Protein AF-A0A2P7YE57-F1 (afdb_monomer_lite)

Radius of gyration: 25.8 Å; chains: 1; bounding box: 63×77×71 Å

Secondary structure (DSSP, 8-state):
-PPP-HHHHHHHHHHHHHHHHHTTSS-GGGEEPPPTT---TTTB-HHHHHHTT--HHHHHHHHH--EE---SS-----SBTTBEEP--BTTTTTHHHHTS-HHHHTT--TTTTTSSSSSS---TTEEEEEEPPTTSSPEEEEEETTTTEEEEEETTS-GGGS-S-GGGGSPPEEHHHHHHHHHHHHHTTSEEEE--TTSHHHHHHHHHHHHHH-TT----SEEEE-GGGTEEEE--HHHHHHHHH--GGGTTT-TT--EEEEETT-----------TTSPPPPPBTTB-GGG-SEEEE-GGGGSHHHHHHTSS-TTHHHHH---TTS---S--SS----STT---SHHHHHHHHHTT-----------

pLDDT: mean 70.51, std 20.48, range [26.8, 97.94]

Structure (mmCIF, N/CA/C/O backbone):
data_AF-A0A2P7YE57-F1
#
_entry.id   AF-A0A2P7YE57-F1
#
loop_
_atom_site.group_PDB
_atom_site.id
_atom_site.type_symbol
_atom_site.label_atom_id
_atom_site.label_alt_id
_atom_site.label_comp_id
_atom_site.label_asym_id
_atom_site.label_entity_id
_atom_site.label_seq_id
_atom_site.pdbx_PDB_ins_code
_atom_site.Cartn_x
_atom_site.Cartn_y
_atom_site.Cartn_z
_atom_site.occupancy
_atom_site.B_iso_or_equiv
_atom_site.auth_seq_id
_atom_site.auth_comp_id
_atom_site.auth_asym_id
_atom_site.auth_atom_id
_atom_site.pdbx_PDB_model_num
ATOM 1 N N . MET A 1 1 ? -17.724 18.888 0.710 1.00 45.56 1 MET A N 1
ATOM 2 C CA . MET A 1 1 ? -16.601 17.930 0.706 1.00 45.56 1 MET A CA 1
ATOM 3 C C . MET A 1 1 ? -17.158 16.560 0.364 1.00 45.56 1 MET A C 1
ATOM 5 O O . MET A 1 1 ? -18.304 16.318 0.740 1.00 45.56 1 MET A O 1
ATOM 9 N N . PRO A 1 2 ? -16.447 15.722 -0.406 1.00 51.53 2 PRO A N 1
ATOM 10 C CA . PRO A 1 2 ? -16.882 14.348 -0.633 1.00 51.53 2 PRO A CA 1
ATOM 11 C C . PRO A 1 2 ? -16.959 13.623 0.717 1.00 51.53 2 PRO A C 1
ATOM 13 O O . PRO A 1 2 ? -16.075 13.772 1.553 1.00 51.53 2 PRO A O 1
ATOM 16 N N . HIS A 1 3 ? -18.066 12.925 0.950 1.00 72.38 3 HIS A N 1
ATOM 17 C CA . HIS A 1 3 ? -18.276 12.121 2.150 1.00 72.38 3 HIS A CA 1
ATOM 18 C C . HIS A 1 3 ? -17.485 10.818 2.021 1.00 72.38 3 HIS A C 1
ATOM 20 O O . HIS A 1 3 ? -17.403 10.263 0.924 1.00 72.38 3 HIS A O 1
ATOM 26 N N . PHE A 1 4 ? -16.954 10.312 3.132 1.00 87.69 4 PHE A N 1
ATOM 27 C CA . PHE A 1 4 ? -16.316 9.003 3.172 1.00 87.69 4 PHE A CA 1
ATOM 28 C C . PHE A 1 4 ? -17.259 7.882 2.742 1.00 87.69 4 PHE A C 1
ATOM 30 O O . PHE A 1 4 ? -18.339 7.707 3.305 1.00 87.69 4 PHE A O 1
ATOM 37 N N . ASP A 1 5 ? -16.843 7.131 1.727 1.00 93.38 5 ASP A N 1
ATOM 38 C CA . ASP A 1 5 ? -17.553 5.964 1.215 1.00 93.38 5 ASP A CA 1
ATOM 39 C C . ASP A 1 5 ? -16.741 4.710 1.548 1.00 93.38 5 ASP A C 1
ATOM 41 O O . ASP A 1 5 ? -15.767 4.366 0.869 1.00 93.38 5 ASP A O 1
ATOM 45 N N . ARG A 1 6 ? -17.149 4.036 2.628 1.00 95.12 6 ARG A N 1
ATOM 46 C CA . ARG A 1 6 ? -16.523 2.799 3.098 1.00 95.12 6 ARG A CA 1
ATOM 47 C C . ARG A 1 6 ? -16.489 1.738 2.004 1.00 95.12 6 ARG A C 1
ATOM 49 O O . ARG A 1 6 ? -15.451 1.112 1.813 1.00 95.12 6 ARG A O 1
ATOM 56 N N . ASP A 1 7 ? -17.601 1.524 1.307 1.00 95.75 7 ASP A N 1
ATOM 57 C CA . ASP A 1 7 ? -17.731 0.424 0.350 1.00 95.75 7 ASP A CA 1
ATOM 58 C C . ASP A 1 7 ? -16.838 0.665 -0.867 1.00 95.75 7 ASP A C 1
ATOM 60 O O . ASP A 1 7 ? -16.200 -0.264 -1.369 1.00 95.75 7 ASP A O 1
ATOM 64 N N . LYS A 1 8 ? -16.695 1.930 -1.280 1.00 95.75 8 LYS A N 1
ATOM 65 C CA . LYS A 1 8 ? -15.716 2.324 -2.297 1.00 95.75 8 LYS A CA 1
ATOM 66 C C . LYS A 1 8 ? -14.281 2.025 -1.858 1.00 95.75 8 LYS A C 1
ATOM 68 O O . LYS A 1 8 ? -13.531 1.424 -2.625 1.00 95.75 8 LYS A O 1
ATOM 73 N N . VAL A 1 9 ? -13.893 2.407 -0.640 1.00 96.06 9 VAL A N 1
ATOM 74 C CA . VAL A 1 9 ? -12.541 2.147 -0.106 1.00 96.06 9 VAL A CA 1
ATOM 75 C C . VAL A 1 9 ? -12.262 0.648 0.014 1.00 96.06 9 VAL A C 1
ATOM 77 O O . VAL A 1 9 ? -11.218 0.176 -0.437 1.00 96.06 9 VAL A O 1
ATOM 80 N N . VAL A 1 10 ? -13.213 -0.116 0.555 1.00 97.25 10 VAL A N 1
ATOM 81 C CA . VAL A 1 10 ? -13.144 -1.582 0.635 1.00 97.25 10 VAL A CA 1
ATOM 82 C C . VAL A 1 10 ? -12.979 -2.188 -0.758 1.00 97.25 10 VAL A C 1
ATOM 84 O O . VAL A 1 10 ? -12.122 -3.051 -0.952 1.00 97.25 10 VAL A O 1
ATOM 87 N N . GLY A 1 11 ? -13.747 -1.714 -1.742 1.00 97.62 11 GLY A N 1
ATOM 88 C CA . GLY A 1 11 ? -13.656 -2.161 -3.130 1.00 97.62 11 GLY A CA 1
ATOM 89 C C . GLY A 1 11 ? -12.287 -1.896 -3.759 1.00 97.62 11 GLY A C 1
ATOM 90 O O . GLY A 1 11 ? -11.740 -2.782 -4.412 1.00 97.62 11 GLY A O 1
ATOM 91 N N . LEU A 1 12 ? -11.698 -0.719 -3.520 1.00 97.69 12 LEU A N 1
ATOM 92 C CA . LEU A 1 12 ? -10.365 -0.357 -4.021 1.00 97.69 12 LEU A CA 1
ATOM 93 C C . LEU A 1 12 ? -9.268 -1.264 -3.447 1.00 97.69 12 LEU A C 1
ATOM 95 O O . LEU A 1 12 ? -8.466 -1.809 -4.206 1.00 97.69 12 LEU A O 1
ATOM 99 N N . ILE A 1 13 ? -9.270 -1.478 -2.128 1.00 97.00 13 ILE A N 1
ATOM 100 C CA . ILE A 1 13 ? -8.291 -2.344 -1.454 1.00 97.00 13 ILE A CA 1
ATOM 101 C C . ILE A 1 13 ? -8.469 -3.802 -1.897 1.00 97.00 13 ILE A C 1
ATOM 103 O O . ILE A 1 13 ? -7.491 -4.482 -2.205 1.00 97.00 13 ILE A O 1
ATOM 107 N N . THR A 1 14 ? -9.717 -4.270 -2.005 1.00 97.38 14 THR A N 1
ATOM 108 C CA . THR A 1 14 ? -10.027 -5.620 -2.501 1.00 97.38 14 THR A CA 1
ATOM 109 C C . THR A 1 14 ? -9.499 -5.817 -3.918 1.00 97.38 14 THR A C 1
ATOM 111 O O . THR A 1 14 ? -8.777 -6.778 -4.172 1.00 97.38 14 THR A O 1
ATOM 114 N N . ALA A 1 15 ? -9.785 -4.883 -4.829 1.00 97.69 15 ALA A N 1
ATOM 115 C CA . ALA A 1 15 ? -9.323 -4.951 -6.212 1.00 97.69 15 ALA A CA 1
ATOM 116 C C . ALA A 1 15 ? -7.790 -4.935 -6.323 1.00 97.69 15 ALA A C 1
ATOM 118 O O . ALA A 1 15 ? -7.228 -5.571 -7.216 1.00 97.69 15 ALA A O 1
ATOM 119 N N . HIS A 1 16 ? -7.106 -4.223 -5.424 1.00 96.50 16 HIS A N 1
ATOM 120 C CA . HIS A 1 16 ? -5.645 -4.218 -5.352 1.00 96.50 16 HIS A CA 1
ATOM 121 C C . HIS A 1 16 ? -5.084 -5.582 -4.934 1.00 96.50 16 HIS A C 1
ATOM 123 O O . HIS A 1 16 ? -4.210 -6.126 -5.608 1.00 96.50 16 HIS A O 1
ATOM 129 N N . TYR A 1 17 ? -5.628 -6.192 -3.876 1.00 95.25 17 TYR A N 1
ATOM 130 C CA . TYR A 1 17 ? -5.208 -7.529 -3.435 1.00 95.25 17 TYR A CA 1
ATOM 131 C C . TYR A 1 17 ? -5.538 -8.613 -4.467 1.00 95.25 17 TYR A C 1
ATOM 133 O O . TYR A 1 17 ? -4.735 -9.515 -4.702 1.00 95.25 17 TYR A O 1
ATOM 141 N N . GLU A 1 18 ? -6.683 -8.511 -5.138 1.00 94.81 18 GLU A N 1
ATOM 142 C CA . GLU A 1 18 ? -7.056 -9.425 -6.218 1.00 94.81 18 GLU A CA 1
ATOM 143 C C . GLU A 1 18 ? -6.157 -9.280 -7.447 1.00 94.81 18 GLU A C 1
ATOM 145 O O . GLU A 1 18 ? -5.831 -10.288 -8.076 1.00 94.81 18 GLU A O 1
ATOM 150 N N . LEU A 1 19 ? -5.690 -8.066 -7.760 1.00 94.50 19 LEU A N 1
ATOM 151 C CA . LEU A 1 19 ? -4.688 -7.859 -8.804 1.00 94.50 19 LEU A CA 1
ATOM 152 C C . LEU A 1 19 ? -3.381 -8.576 -8.443 1.00 94.50 19 LEU A C 1
ATOM 154 O O . LEU A 1 19 ? -2.892 -9.367 -9.248 1.00 94.50 19 LEU A O 1
ATOM 158 N N . LEU A 1 20 ? -2.872 -8.398 -7.219 1.00 90.56 20 LEU A N 1
ATOM 159 C CA . LEU A 1 20 ? -1.696 -9.129 -6.727 1.00 90.56 20 LEU A CA 1
ATOM 160 C C . LEU A 1 20 ? -1.898 -10.654 -6.775 1.00 90.56 20 LEU A C 1
ATOM 162 O O . LEU A 1 20 ? -0.973 -11.397 -7.108 1.00 90.56 20 LEU A O 1
ATOM 166 N N . CYS A 1 21 ? -3.112 -11.135 -6.503 1.00 88.56 21 CYS A N 1
ATOM 167 C CA . CYS A 1 21 ? -3.451 -12.547 -6.659 1.00 88.56 21 CYS A CA 1
ATOM 168 C C . CYS A 1 21 ? -3.435 -13.003 -8.125 1.00 88.56 21 CYS A C 1
ATOM 170 O O . CYS A 1 21 ? -2.885 -14.059 -8.434 1.00 88.56 21 CYS A O 1
ATOM 172 N N . SER A 1 22 ? -3.976 -12.201 -9.044 1.00 86.81 22 SER A N 1
ATOM 173 C CA . SER A 1 22 ? -3.974 -12.505 -10.481 1.00 86.81 22 SER A CA 1
ATOM 174 C C . SER A 1 22 ? -2.566 -12.524 -11.087 1.00 86.81 22 SER A C 1
ATOM 176 O O . SER A 1 22 ? -2.311 -13.271 -12.028 1.00 86.81 22 SER A O 1
ATOM 178 N N . MET A 1 23 ? -1.637 -11.767 -10.495 1.00 84.50 23 MET A N 1
ATOM 179 C CA . MET A 1 23 ? -0.208 -11.769 -10.825 1.00 84.50 23 MET A CA 1
ATOM 180 C C . MET A 1 23 ? 0.552 -12.944 -10.184 1.00 84.50 23 MET A C 1
ATOM 182 O O . MET A 1 23 ? 1.779 -12.978 -10.235 1.00 84.50 23 MET A O 1
ATOM 186 N N . ALA A 1 24 ? -0.160 -13.898 -9.571 1.00 80.25 24 ALA A N 1
ATOM 187 C CA . ALA A 1 24 ? 0.389 -15.057 -8.868 1.00 80.25 24 ALA A CA 1
ATOM 188 C C . ALA A 1 24 ? 1.370 -14.701 -7.731 1.00 80.25 24 ALA A C 1
ATOM 190 O O . ALA A 1 24 ? 2.240 -15.500 -7.383 1.00 80.25 24 ALA A O 1
ATOM 191 N N . TYR A 1 25 ? 1.229 -13.508 -7.143 1.00 81.31 25 TYR A N 1
ATOM 192 C CA . TYR A 1 25 ? 2.061 -13.061 -6.029 1.00 81.31 25 TYR A CA 1
ATOM 193 C C . TYR A 1 25 ? 1.471 -13.452 -4.671 1.00 81.31 25 TYR A C 1
ATOM 195 O O . TYR A 1 25 ? 2.161 -14.044 -3.842 1.00 81.31 25 TYR A O 1
ATOM 203 N N . VAL A 1 26 ? 0.185 -13.153 -4.462 1.00 84.06 26 VAL A N 1
ATOM 204 C CA . VAL A 1 26 ? -0.570 -13.541 -3.261 1.00 84.06 26 VAL A CA 1
ATOM 205 C C . VAL A 1 26 ? -1.466 -14.728 -3.603 1.00 84.06 26 VAL A C 1
ATOM 207 O O . VAL A 1 26 ? -2.241 -14.682 -4.557 1.00 84.06 26 VAL A O 1
ATOM 210 N N . GLY A 1 27 ? -1.392 -15.808 -2.826 1.00 82.00 27 GLY A N 1
ATOM 211 C CA . GLY A 1 27 ? -2.317 -16.928 -2.986 1.00 82.00 27 GLY A CA 1
ATOM 212 C C . GLY A 1 27 ? -3.749 -16.514 -2.638 1.00 82.00 27 GLY A C 1
ATOM 213 O O . GLY A 1 27 ? -3.973 -15.775 -1.683 1.00 82.00 27 GLY A O 1
ATOM 214 N N . ARG A 1 28 ? -4.757 -17.025 -3.355 1.00 86.12 28 ARG A N 1
ATOM 215 C CA . ARG A 1 28 ? -6.164 -16.701 -3.045 1.00 86.12 28 ARG A CA 1
ATOM 216 C C . ARG A 1 28 ? -6.573 -17.116 -1.624 1.00 86.12 28 ARG A C 1
ATOM 218 O O . ARG A 1 28 ? -7.425 -16.470 -1.029 1.00 86.12 28 ARG A O 1
ATOM 225 N N . SER A 1 29 ? -5.960 -18.173 -1.083 1.00 87.56 29 SER A N 1
ATOM 226 C CA . SER A 1 29 ? -6.132 -18.631 0.307 1.00 87.56 29 SER A CA 1
ATOM 227 C C . SER A 1 29 ? -5.569 -17.670 1.357 1.00 87.56 29 SER A C 1
ATOM 229 O O . SER A 1 29 ? -5.942 -17.759 2.531 1.00 87.56 29 SER A O 1
ATOM 231 N N . GLU A 1 30 ? -4.675 -16.773 0.939 1.00 88.50 30 GLU A N 1
ATOM 232 C CA . GLU A 1 30 ? -4.029 -15.790 1.807 1.00 88.50 30 GLU A CA 1
ATOM 233 C C . GLU A 1 30 ? -4.878 -14.535 1.975 1.00 88.50 30 GLU A C 1
ATOM 235 O O . GLU A 1 30 ? -4.713 -13.820 2.959 1.00 88.50 30 GLU A O 1
ATOM 240 N N . ILE A 1 31 ? -5.823 -14.281 1.066 1.00 92.50 31 ILE A N 1
ATOM 241 C CA . ILE A 1 31 ? -6.761 -13.166 1.187 1.00 92.50 31 ILE A CA 1
ATOM 242 C C . ILE A 1 31 ? -7.961 -13.615 2.025 1.00 92.50 31 ILE A C 1
ATOM 244 O O . ILE A 1 31 ? -8.739 -14.493 1.648 1.00 92.50 31 ILE A O 1
ATOM 248 N N . LEU A 1 32 ? -8.114 -12.985 3.182 1.00 94.31 32 LEU A N 1
ATOM 249 C CA . LEU A 1 32 ? -9.227 -13.145 4.103 1.00 94.31 32 LEU A CA 1
ATOM 250 C C . LEU A 1 32 ? -10.295 -12.111 3.753 1.00 94.31 32 LEU A C 1
ATOM 252 O O . LEU A 1 32 ? -10.127 -10.917 4.004 1.00 94.31 32 LEU A O 1
ATOM 256 N N . TYR A 1 33 ? -11.394 -12.575 3.171 1.00 96.38 33 TYR A N 1
ATOM 257 C CA . TYR A 1 33 ? -12.527 -11.726 2.818 1.00 96.38 33 TYR A CA 1
ATOM 258 C C . TYR A 1 33 ? -13.501 -11.593 3.997 1.00 96.38 33 TYR A C 1
ATOM 260 O O . TYR A 1 33 ? -13.789 -12.603 4.650 1.00 96.38 33 TYR A O 1
ATOM 268 N N . PRO A 1 34 ? -14.039 -10.388 4.257 1.00 96.19 34 PRO A N 1
ATOM 269 C CA . PRO A 1 34 ? -15.026 -10.188 5.309 1.00 96.19 34 PRO A CA 1
ATOM 270 C C . PRO A 1 34 ? -16.331 -10.943 4.991 1.00 96.19 34 PRO A C 1
ATOM 272 O O . PRO A 1 34 ? -16.747 -11.012 3.829 1.00 96.19 34 PRO A O 1
ATOM 275 N N . PRO A 1 35 ? -17.031 -11.478 6.006 1.00 95.56 35 PRO A N 1
ATOM 276 C CA . PRO A 1 35 ? -18.413 -11.933 5.860 1.00 95.56 35 PRO A CA 1
ATOM 277 C C . PRO A 1 35 ? -19.356 -10.795 5.424 1.00 95.56 35 PRO A C 1
ATOM 279 O O . PRO A 1 35 ? -19.035 -9.621 5.577 1.00 95.56 35 PRO A O 1
ATOM 282 N N . LEU A 1 36 ? -20.573 -11.125 4.964 1.00 90.06 36 LEU A N 1
ATOM 283 C CA . LEU A 1 36 ? -21.561 -10.134 4.490 1.00 90.06 36 LEU A CA 1
ATOM 284 C C . LEU A 1 36 ? -21.907 -9.045 5.531 1.00 90.06 36 LEU A C 1
ATOM 286 O O . LEU A 1 36 ? -22.252 -7.932 5.154 1.00 90.06 36 LEU A O 1
ATOM 290 N N . GLY A 1 37 ? -21.827 -9.366 6.827 1.00 91.00 37 GLY A N 1
ATOM 291 C CA . GLY A 1 37 ? -22.040 -8.420 7.932 1.00 91.00 37 GLY A CA 1
ATOM 292 C C . GLY A 1 37 ? -20.755 -7.824 8.518 1.00 91.00 37 GLY A C 1
ATOM 293 O O . GLY A 1 37 ? -20.804 -7.242 9.599 1.00 91.00 37 GLY A O 1
ATOM 294 N N . GLY A 1 38 ? -19.619 -8.026 7.850 1.00 96.38 38 GLY A N 1
ATOM 295 C CA . GLY A 1 38 ? -18.294 -7.693 8.353 1.00 96.38 38 GLY A CA 1
ATOM 296 C C . GLY A 1 38 ? -17.747 -8.696 9.372 1.00 96.38 38 GLY A C 1
ATOM 297 O O . GLY A 1 38 ? -18.403 -9.660 9.779 1.00 96.38 38 GLY A O 1
ATOM 298 N N . TRP A 1 39 ? -16.503 -8.463 9.770 1.00 96.62 39 TRP A N 1
ATOM 299 C CA . TRP A 1 39 ? -15.810 -9.176 10.835 1.00 96.62 39 TRP A CA 1
ATOM 300 C C . TRP A 1 39 ? -16.483 -8.934 12.189 1.00 96.62 39 TRP A C 1
ATOM 302 O O . TRP A 1 39 ? -16.861 -7.811 12.534 1.00 96.62 39 TRP A O 1
ATOM 312 N N . THR A 1 40 ? -16.620 -9.996 12.978 1.00 94.50 40 THR A N 1
ATOM 313 C CA . THR A 1 40 ? -17.291 -9.937 14.281 1.00 94.50 40 THR A CA 1
ATOM 314 C C . THR A 1 40 ? -16.335 -9.472 15.385 1.00 94.50 40 THR A C 1
ATOM 316 O O . THR A 1 40 ? -15.126 -9.378 15.184 1.00 94.50 40 THR A O 1
ATOM 319 N N . GLU A 1 41 ? -16.839 -9.230 16.599 1.00 91.00 41 GLU A N 1
ATOM 320 C CA . GLU A 1 41 ? -15.986 -8.937 17.772 1.00 91.00 41 GLU A CA 1
ATOM 321 C C . GLU A 1 41 ? -15.115 -10.129 18.213 1.00 91.00 41 GLU A C 1
ATOM 323 O O . GLU A 1 41 ? -14.141 -9.978 18.963 1.00 91.00 41 GLU A O 1
ATOM 328 N N . HIS A 1 42 ? -15.462 -11.330 17.742 1.00 89.81 42 HIS A N 1
ATOM 329 C CA . HIS A 1 42 ? -14.610 -12.503 17.879 1.00 89.81 42 HIS A CA 1
ATOM 330 C C . HIS A 1 42 ? -13.399 -12.424 16.939 1.00 89.81 42 HIS A C 1
ATOM 332 O O . HIS A 1 42 ? -12.335 -12.927 17.282 1.00 89.81 42 HIS A O 1
ATOM 338 N N . ASP A 1 43 ? -13.527 -11.756 15.793 1.00 91.81 43 ASP A N 1
ATOM 339 C CA . ASP A 1 43 ? -12.467 -11.651 14.788 1.00 91.81 43 ASP A CA 1
ATOM 340 C C . ASP A 1 43 ? -11.621 -10.381 14.975 1.00 91.81 43 ASP A C 1
ATOM 342 O O . ASP A 1 43 ? -10.405 -10.428 14.805 1.00 91.81 43 ASP A O 1
ATOM 346 N N . LEU A 1 44 ? -12.242 -9.267 15.382 1.00 91.81 44 LEU A N 1
ATOM 347 C CA . LEU A 1 44 ? -11.623 -7.961 15.643 1.00 91.81 44 LEU A CA 1
ATOM 348 C C . LEU A 1 44 ? -11.750 -7.563 17.119 1.00 91.81 44 LEU A C 1
ATOM 350 O O . LEU A 1 44 ? -12.827 -7.655 17.707 1.00 91.81 44 LEU A O 1
ATOM 354 N N . ASP A 1 45 ? -10.689 -7.014 17.717 1.00 90.44 45 ASP A N 1
ATOM 355 C CA . ASP A 1 45 ? -10.780 -6.438 19.066 1.00 90.44 45 ASP A CA 1
ATOM 356 C C . ASP A 1 45 ? -11.293 -4.992 19.037 1.00 90.44 45 ASP A C 1
ATOM 358 O O . ASP A 1 45 ? -10.540 -4.023 19.136 1.00 90.44 45 ASP A O 1
ATOM 362 N N . VAL A 1 46 ? -12.613 -4.847 18.918 1.00 91.62 46 VAL A N 1
ATOM 363 C CA . VAL A 1 46 ? -13.293 -3.540 18.950 1.00 91.62 46 VAL A CA 1
ATOM 364 C C . VAL A 1 46 ? -13.009 -2.795 20.257 1.00 91.62 46 VAL A C 1
ATOM 366 O O . VAL A 1 46 ? -12.830 -1.581 20.257 1.00 91.62 46 VAL A O 1
ATOM 369 N N . GLY A 1 47 ? -12.889 -3.516 21.375 1.00 89.44 47 GLY A N 1
ATOM 370 C CA . GLY A 1 47 ? -12.556 -2.918 22.662 1.00 89.44 47 GLY A CA 1
ATOM 371 C C . GLY A 1 47 ? -11.175 -2.260 22.665 1.00 89.44 47 GLY A C 1
ATOM 372 O O . GLY A 1 47 ? -11.023 -1.184 23.240 1.00 89.44 47 GLY A O 1
ATOM 373 N N . LEU A 1 48 ? -10.172 -2.887 22.042 1.00 88.69 48 LEU A N 1
ATOM 374 C CA . LEU A 1 48 ? -8.841 -2.313 21.847 1.00 88.69 48 LEU A CA 1
ATOM 375 C C . LEU A 1 48 ? -8.924 -1.041 21.003 1.00 88.69 48 LEU A C 1
ATOM 377 O O . LEU A 1 48 ? -8.391 -0.023 21.428 1.00 88.69 48 LEU A O 1
ATOM 381 N N . LEU A 1 49 ? -9.631 -1.083 19.870 1.00 91.31 49 LEU A N 1
ATOM 382 C CA . LEU A 1 49 ? -9.799 0.071 18.980 1.00 91.31 49 LEU A CA 1
ATOM 383 C C . LEU A 1 49 ? -10.473 1.257 19.688 1.00 91.31 49 LEU A C 1
ATOM 385 O O . LEU A 1 49 ? -10.016 2.392 19.568 1.00 91.31 49 LEU A O 1
ATOM 389 N N . CYS A 1 50 ? -11.511 1.004 20.491 1.00 91.50 50 CYS A N 1
ATOM 390 C CA . CYS A 1 50 ? -12.145 2.047 21.296 1.00 91.50 50 CYS A CA 1
ATOM 391 C C . CYS A 1 50 ? -11.193 2.605 22.367 1.00 91.50 50 CYS A C 1
ATOM 393 O O . CYS A 1 50 ? -11.150 3.815 22.580 1.00 91.50 50 CYS A O 1
ATOM 395 N N . ARG A 1 51 ? -10.403 1.750 23.038 1.00 88.50 51 ARG A N 1
ATOM 396 C CA . ARG A 1 51 ? -9.421 2.188 24.052 1.00 88.50 51 ARG A CA 1
ATOM 397 C C . ARG A 1 51 ? -8.286 3.016 23.454 1.00 88.50 51 ARG A C 1
ATOM 399 O O . ARG A 1 51 ? -7.805 3.926 24.115 1.00 88.50 51 ARG A O 1
ATOM 406 N N . THR A 1 52 ? -7.897 2.737 22.212 1.00 88.62 52 THR A N 1
ATOM 407 C CA . THR A 1 52 ? -6.921 3.530 21.447 1.00 88.62 52 THR A CA 1
ATOM 408 C C . THR A 1 52 ? -7.559 4.746 20.758 1.00 88.62 52 THR A C 1
ATOM 410 O O . THR A 1 52 ? -6.943 5.409 19.917 1.00 88.62 52 THR A O 1
ATOM 413 N N . GLY A 1 53 ? -8.810 5.062 21.113 1.00 90.75 53 GLY A N 1
ATOM 414 C CA . GLY A 1 53 ? -9.516 6.265 20.691 1.00 90.75 53 GLY A CA 1
ATOM 415 C C . GLY A 1 53 ? -9.897 6.276 19.215 1.00 90.75 53 GLY A C 1
ATOM 416 O O . GLY A 1 53 ? -10.001 7.356 18.647 1.00 90.75 53 GLY A O 1
ATOM 417 N N . ARG A 1 54 ? -10.047 5.118 18.557 1.00 94.56 54 ARG A N 1
ATOM 418 C CA . ARG A 1 54 ? -10.542 5.059 17.171 1.00 94.56 54 ARG A CA 1
ATOM 419 C C . ARG A 1 54 ? -12.042 5.351 17.118 1.00 94.56 54 ARG A C 1
ATOM 421 O O . ARG A 1 54 ? -12.803 4.934 17.987 1.00 94.56 54 ARG A O 1
ATOM 428 N N . SER A 1 55 ? -12.444 6.075 16.081 1.00 96.25 55 SER A N 1
ATOM 429 C CA . SER A 1 55 ? -13.834 6.447 15.799 1.00 96.25 55 SER A CA 1
ATOM 430 C C . SER A 1 55 ? -14.676 5.264 15.304 1.00 96.25 55 SER A C 1
ATOM 432 O O . SER A 1 55 ? -14.147 4.252 14.838 1.00 96.25 55 SER A O 1
ATOM 434 N N . GLU A 1 56 ? -16.004 5.408 15.354 1.00 95.62 56 GLU A N 1
ATOM 435 C CA . GLU A 1 56 ? -16.934 4.408 14.813 1.00 95.62 56 GLU A CA 1
ATOM 436 C C . GLU A 1 56 ? -16.748 4.190 13.305 1.00 95.62 56 GLU A C 1
ATOM 438 O O . GLU A 1 56 ? -16.838 3.051 12.859 1.00 95.62 56 GLU A O 1
ATOM 443 N N . SER A 1 57 ? -16.418 5.233 12.531 1.00 95.50 57 SER A N 1
ATOM 444 C CA . SER A 1 57 ? -16.140 5.118 11.090 1.00 95.50 57 SER A CA 1
ATOM 445 C C . SER A 1 57 ? -14.899 4.271 10.805 1.00 95.50 57 SER A C 1
ATOM 447 O O . SER A 1 57 ? -14.920 3.435 9.903 1.00 95.50 57 SER A O 1
ATOM 449 N N . VAL A 1 58 ? -13.834 4.425 11.601 1.00 96.88 58 VAL A N 1
ATOM 450 C CA . VAL A 1 58 ? -12.641 3.567 11.519 1.00 96.88 58 VAL A CA 1
ATOM 451 C C . VAL A 1 58 ? -12.990 2.122 11.858 1.00 96.88 58 VAL A C 1
ATOM 453 O O . VAL A 1 58 ? -12.602 1.212 11.130 1.00 96.88 58 VAL A O 1
ATOM 456 N N . ILE A 1 59 ? -13.726 1.893 12.946 1.00 96.62 59 ILE A N 1
ATOM 457 C CA . ILE A 1 59 ? -14.119 0.540 13.360 1.00 96.62 59 ILE A CA 1
ATOM 458 C C . ILE A 1 59 ? -15.005 -0.113 12.291 1.00 96.62 59 ILE A C 1
ATOM 460 O O . ILE A 1 59 ? -14.808 -1.284 11.964 1.00 96.62 59 ILE A O 1
ATOM 464 N N . ASP A 1 60 ? -15.948 0.635 11.721 1.00 96.50 60 ASP A N 1
ATOM 465 C CA . ASP A 1 60 ? -16.820 0.165 10.648 1.00 96.50 60 ASP A CA 1
ATOM 466 C C . ASP A 1 60 ? -16.036 -0.151 9.367 1.00 96.50 60 ASP A C 1
ATOM 468 O O . ASP A 1 60 ? -16.255 -1.201 8.767 1.00 96.50 60 ASP A O 1
ATOM 472 N N . LEU A 1 61 ? -15.052 0.671 8.988 1.00 97.50 61 LEU A N 1
ATOM 473 C CA . LEU A 1 61 ? -14.140 0.351 7.887 1.00 97.50 61 LEU A CA 1
ATOM 474 C C . LEU A 1 61 ? -13.378 -0.953 8.150 1.00 97.50 61 LEU A C 1
ATOM 476 O O . LEU A 1 61 ? -13.409 -1.854 7.315 1.00 97.50 61 LEU A O 1
ATOM 480 N N . LEU A 1 62 ? -12.728 -1.082 9.310 1.00 96.75 62 LEU A N 1
ATOM 481 C CA . LEU A 1 62 ? -11.935 -2.266 9.660 1.00 96.75 62 LEU A CA 1
ATOM 482 C C . LEU A 1 62 ? -12.779 -3.551 9.662 1.00 96.75 62 LEU A C 1
ATOM 484 O O . LEU A 1 62 ? -12.308 -4.602 9.236 1.00 96.75 62 LEU A O 1
ATOM 488 N N . ARG A 1 63 ? -14.059 -3.479 10.050 1.00 97.25 63 ARG A N 1
ATOM 489 C CA . ARG A 1 63 ? -14.989 -4.618 9.946 1.00 97.25 63 ARG A CA 1
ATOM 490 C C . ARG A 1 63 ? -15.206 -5.106 8.517 1.00 97.25 63 ARG A C 1
ATOM 492 O O . ARG A 1 63 ? -15.545 -6.270 8.341 1.00 97.25 63 ARG A O 1
ATOM 499 N N . HIS A 1 64 ? -15.010 -4.262 7.514 1.00 97.94 64 HIS A N 1
ATOM 500 C CA . HIS A 1 64 ? -15.324 -4.583 6.124 1.00 97.94 64 HIS A CA 1
ATOM 501 C C . HIS A 1 64 ? -14.090 -4.668 5.224 1.00 97.94 64 HIS A C 1
ATOM 503 O O . HIS A 1 64 ? -14.235 -4.934 4.035 1.00 97.94 64 HIS A O 1
ATOM 509 N N . LEU A 1 65 ? -12.876 -4.470 5.742 1.00 97.25 65 LEU A N 1
ATOM 510 C CA . LEU A 1 65 ? -11.673 -4.629 4.929 1.00 97.25 65 LEU A CA 1
ATOM 511 C C . LEU A 1 65 ? -11.356 -6.108 4.665 1.00 97.25 65 LEU A C 1
ATOM 513 O O . LEU A 1 65 ? -11.501 -6.947 5.566 1.00 97.25 65 LEU A O 1
ATOM 517 N N . PRO A 1 66 ? -10.864 -6.445 3.458 1.00 96.56 66 PRO A N 1
ATOM 518 C CA . PRO A 1 66 ? -10.121 -7.677 3.274 1.00 96.56 66 PRO A CA 1
ATOM 519 C C . PRO A 1 66 ? -8.764 -7.563 3.977 1.00 96.56 66 PRO A C 1
ATOM 521 O O . PRO A 1 66 ? -8.148 -6.495 4.020 1.00 96.56 66 PRO A O 1
ATOM 524 N N . TYR A 1 67 ? -8.261 -8.684 4.477 1.00 94.00 67 TYR A N 1
ATOM 525 C CA . TYR A 1 67 ? -6.935 -8.761 5.086 1.00 94.00 67 TYR A CA 1
ATOM 526 C C . TYR A 1 67 ? -6.090 -9.811 4.387 1.00 94.00 67 TYR A C 1
ATOM 528 O O . TYR A 1 67 ? -6.605 -10.830 3.943 1.00 94.00 67 TYR A O 1
ATOM 536 N N . ILE A 1 68 ? -4.781 -9.593 4.324 1.00 89.69 68 ILE A N 1
ATOM 537 C CA . ILE A 1 68 ? -3.844 -10.649 3.947 1.00 89.69 68 ILE A CA 1
ATOM 538 C C . ILE A 1 68 ? -3.428 -11.377 5.229 1.00 89.69 68 ILE A C 1
ATOM 540 O O . ILE A 1 68 ? -3.138 -10.752 6.258 1.00 89.69 68 ILE A O 1
ATOM 544 N N . ARG A 1 69 ? -3.458 -12.710 5.197 1.00 85.25 69 ARG A N 1
ATOM 545 C CA . ARG A 1 69 ? -2.975 -13.557 6.287 1.00 85.25 69 ARG A CA 1
ATOM 546 C C . ARG A 1 69 ? -1.503 -13.230 6.540 1.00 85.25 69 ARG A C 1
ATOM 548 O O . ARG A 1 69 ? -0.692 -13.233 5.623 1.00 85.25 69 ARG A O 1
ATOM 555 N N . SER A 1 70 ? -1.178 -12.933 7.791 1.00 72.12 70 SER A N 1
ATOM 556 C CA . SER A 1 70 ? 0.186 -12.670 8.241 1.00 72.12 70 SER A CA 1
ATOM 557 C C . SER A 1 70 ? 0.373 -13.410 9.555 1.00 72.12 70 SER A C 1
ATOM 559 O O . SER A 1 70 ? -0.407 -13.216 10.492 1.00 72.12 70 SER A O 1
ATOM 561 N N . GLU A 1 71 ? 1.362 -14.299 9.610 1.00 61.31 71 GLU A N 1
ATOM 562 C CA . GLU A 1 71 ? 1.691 -15.047 10.822 1.00 61.31 71 GLU A CA 1
ATOM 563 C C . GLU A 1 71 ? 2.793 -14.301 11.591 1.00 61.31 71 GLU A C 1
ATOM 565 O O . GLU A 1 71 ? 3.962 -14.675 11.588 1.00 61.31 71 GLU A O 1
ATOM 570 N N . GLY A 1 72 ? 2.423 -13.207 12.267 1.00 54.19 72 GLY A N 1
ATOM 571 C CA . GLY A 1 72 ? 3.311 -12.470 13.177 1.00 54.19 72 GLY A CA 1
ATOM 572 C C . GLY A 1 72 ? 3.734 -11.087 12.673 1.00 54.19 72 GLY A C 1
ATOM 573 O O . GLY A 1 72 ? 2.919 -10.329 12.159 1.00 54.19 72 GLY A O 1
ATOM 574 N N . TYR A 1 73 ? 5.003 -10.724 12.887 1.00 49.78 73 TYR A N 1
ATOM 575 C CA . TYR A 1 73 ? 5.601 -9.469 12.392 1.00 49.78 73 TYR A CA 1
ATOM 576 C C . TYR A 1 73 ? 6.109 -9.588 10.944 1.00 49.78 73 TYR A C 1
ATOM 578 O O . TYR A 1 73 ? 6.843 -8.718 10.483 1.00 49.78 73 TYR A O 1
ATOM 586 N N . GLY A 1 74 ? 5.773 -10.689 10.267 1.00 51.28 74 GLY A N 1
ATOM 587 C CA . GLY A 1 74 ? 6.353 -11.083 8.994 1.00 51.28 74 GLY A CA 1
ATOM 588 C C . GLY A 1 74 ? 6.002 -10.125 7.865 1.00 51.28 74 GLY A C 1
ATOM 589 O O . GLY A 1 74 ? 4.831 -9.854 7.597 1.00 51.28 74 GLY A O 1
ATOM 590 N N . GLU A 1 75 ? 7.047 -9.687 7.168 1.00 59.84 75 GLU A N 1
ATOM 591 C CA . GLU A 1 75 ? 7.074 -9.016 5.862 1.00 59.84 75 GLU A CA 1
ATOM 592 C C . GLU A 1 75 ? 6.617 -9.973 4.746 1.00 59.84 75 GLU A C 1
ATOM 594 O O . GLU A 1 75 ? 7.232 -10.097 3.687 1.00 59.84 75 GLU A O 1
ATOM 599 N N . ASP A 1 76 ? 5.568 -10.744 5.033 1.00 66.69 76 ASP A N 1
ATOM 600 C CA . ASP A 1 76 ? 5.245 -11.950 4.290 1.00 66.69 76 ASP A CA 1
ATOM 601 C C . ASP A 1 76 ? 4.792 -11.626 2.873 1.00 66.69 76 ASP A C 1
ATOM 603 O O . ASP A 1 76 ? 5.101 -12.360 1.932 1.00 66.69 76 ASP A O 1
ATOM 607 N N . PHE A 1 77 ? 4.093 -10.502 2.747 1.00 79.00 77 PHE A N 1
ATOM 608 C CA . PHE A 1 77 ? 3.640 -9.932 1.500 1.00 79.00 77 PHE A CA 1
ATOM 609 C C . PHE A 1 77 ? 3.871 -8.432 1.520 1.00 79.00 77 PHE A C 1
ATOM 611 O O . PHE A 1 77 ? 3.687 -7.767 2.539 1.00 79.00 77 PHE A O 1
ATOM 618 N N . PHE A 1 78 ? 4.213 -7.910 0.355 1.00 85.00 78 PHE A N 1
ATOM 619 C CA . PHE A 1 78 ? 4.300 -6.492 0.100 1.00 85.00 78 PHE A CA 1
ATOM 620 C C . PHE A 1 78 ? 3.157 -6.091 -0.829 1.00 85.00 78 PHE A C 1
ATOM 622 O O . PHE A 1 78 ? 2.911 -6.740 -1.840 1.00 85.00 78 PHE A O 1
ATOM 629 N N . ILE A 1 79 ? 2.420 -5.047 -0.479 1.00 87.81 79 ILE A N 1
ATOM 630 C CA . ILE A 1 79 ? 1.314 -4.521 -1.288 1.00 87.81 79 ILE A CA 1
ATOM 631 C C . ILE A 1 79 ? 1.718 -3.264 -2.071 1.00 87.81 79 ILE A C 1
ATOM 633 O O . ILE A 1 79 ? 0.988 -2.828 -2.955 1.00 87.81 79 ILE A O 1
ATOM 637 N N . GLY A 1 80 ? 2.905 -2.740 -1.788 1.00 86.00 80 GLY A N 1
ATOM 638 C CA . GLY A 1 80 ? 3.651 -1.733 -2.537 1.00 86.00 80 GLY A CA 1
ATOM 639 C C . GLY A 1 80 ? 5.151 -1.940 -2.289 1.00 86.00 80 GLY A C 1
ATOM 640 O O . GLY A 1 80 ? 5.510 -2.854 -1.538 1.00 86.00 80 GLY A O 1
ATOM 641 N N . PRO A 1 81 ? 6.048 -1.159 -2.910 1.00 79.44 81 PRO A N 1
ATOM 642 C CA . PRO A 1 81 ? 7.486 -1.266 -2.697 1.00 79.44 81 PRO A CA 1
ATOM 643 C C . PRO A 1 81 ? 7.838 -1.139 -1.214 1.00 79.44 81 PRO A C 1
ATOM 645 O O . PRO A 1 81 ? 7.730 -0.069 -0.6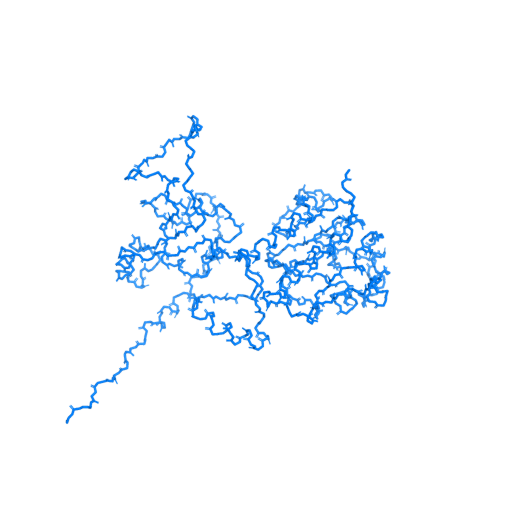30 1.00 79.44 81 PRO A O 1
ATOM 648 N N . LEU A 1 82 ? 8.249 -2.255 -0.606 1.00 77.69 82 LEU A N 1
ATOM 649 C CA . LEU A 1 82 ? 8.550 -2.354 0.827 1.00 77.69 82 LEU A CA 1
ATOM 650 C C . LEU A 1 82 ? 7.359 -2.058 1.766 1.00 77.69 82 LEU A C 1
ATOM 652 O O . LEU A 1 82 ? 7.565 -1.898 2.963 1.00 77.69 82 LEU A O 1
ATOM 656 N N . ASP A 1 83 ? 6.115 -2.058 1.284 1.00 85.94 83 ASP A N 1
ATOM 657 C CA . ASP A 1 83 ? 4.929 -1.799 2.113 1.00 85.94 83 ASP A CA 1
ATOM 658 C C . ASP A 1 83 ? 4.208 -3.092 2.487 1.00 85.94 83 ASP A C 1
ATOM 660 O O . ASP A 1 83 ? 3.716 -3.804 1.616 1.00 85.94 83 ASP A O 1
ATOM 664 N N . THR A 1 84 ? 4.101 -3.398 3.777 1.00 86.62 84 THR A N 1
ATOM 665 C CA . THR A 1 84 ? 3.444 -4.614 4.290 1.00 86.62 84 THR A CA 1
ATOM 666 C C . THR A 1 84 ? 1.993 -4.332 4.695 1.00 86.62 84 THR A C 1
ATOM 668 O O . THR A 1 84 ? 1.729 -3.311 5.333 1.00 86.62 84 THR A O 1
ATOM 671 N N . PRO A 1 85 ? 1.024 -5.203 4.359 1.00 89.69 85 PRO A N 1
ATOM 672 C CA . PRO A 1 85 ? -0.379 -4.999 4.709 1.00 89.69 85 PRO A CA 1
ATOM 673 C C . PRO A 1 85 ? -0.585 -5.103 6.225 1.00 89.69 85 PRO A C 1
ATOM 675 O O . PRO A 1 85 ? -0.014 -5.971 6.888 1.00 89.69 85 PRO A O 1
ATOM 678 N N . PHE A 1 86 ? -1.452 -4.258 6.784 1.00 89.44 86 PHE A N 1
ATOM 679 C CA . PHE A 1 86 ? -1.772 -4.301 8.209 1.00 89.44 86 PHE A CA 1
ATOM 680 C C . PHE A 1 86 ? -3.025 -5.143 8.478 1.00 89.44 86 PHE A C 1
ATOM 682 O O . PHE A 1 86 ? -4.127 -4.814 8.041 1.00 89.44 86 PHE A O 1
ATOM 689 N N . ASN A 1 87 ? -2.869 -6.232 9.235 1.00 89.62 87 ASN A N 1
ATOM 690 C CA . ASN A 1 87 ? -3.963 -7.132 9.595 1.00 89.62 87 ASN A CA 1
ATOM 691 C C . ASN A 1 87 ? -4.437 -6.888 11.040 1.00 89.62 87 ASN A C 1
ATOM 693 O O . ASN A 1 87 ? -3.714 -7.194 11.993 1.00 89.62 87 ASN A O 1
ATOM 697 N N . TYR A 1 88 ? -5.658 -6.355 11.186 1.00 91.38 88 TYR A N 1
ATOM 698 C CA . TYR A 1 88 ? -6.289 -6.054 12.481 1.00 91.38 88 TYR A CA 1
ATOM 699 C C . TYR A 1 88 ? -7.021 -7.241 13.115 1.00 91.38 88 TYR A C 1
ATOM 701 O O . TYR A 1 88 ? -7.504 -7.127 14.243 1.00 91.38 88 TYR A O 1
ATOM 709 N N . LEU A 1 89 ? -7.134 -8.373 12.422 1.00 90.62 89 LEU A N 1
ATOM 710 C CA . LEU A 1 89 ? -7.776 -9.551 12.986 1.00 90.62 89 LEU A CA 1
ATOM 711 C C . LEU A 1 89 ? -6.957 -10.088 14.167 1.00 90.62 89 LEU A C 1
ATOM 713 O O . LEU A 1 89 ? -5.730 -9.970 14.215 1.00 90.62 89 LEU A O 1
ATOM 717 N N . ARG A 1 90 ? -7.629 -10.721 15.133 1.00 86.75 90 ARG A N 1
ATOM 718 C CA . ARG A 1 90 ? -7.000 -11.276 16.346 1.00 86.75 90 ARG A CA 1
ATOM 719 C C . ARG A 1 90 ? -5.945 -12.345 16.055 1.00 86.75 90 ARG A C 1
ATOM 721 O O . ARG A 1 90 ? -5.059 -12.567 16.875 1.00 86.75 90 ARG A O 1
ATOM 728 N N . ASN A 1 91 ? -6.047 -13.013 14.909 1.00 77.69 91 ASN A N 1
ATOM 729 C CA . ASN A 1 91 ? -5.068 -13.989 14.433 1.00 77.69 91 ASN A CA 1
ATOM 730 C C . ASN A 1 91 ? -3.884 -13.349 13.684 1.00 77.69 91 ASN A C 1
ATOM 732 O O . ASN A 1 91 ? -2.993 -14.076 13.257 1.00 77.69 91 ASN A O 1
ATOM 736 N N . GLY A 1 92 ? -3.886 -12.026 13.514 1.00 72.88 92 GLY A N 1
ATOM 737 C CA . GLY A 1 92 ? -2.855 -11.271 12.816 1.00 72.88 92 GLY A CA 1
ATOM 738 C C . GLY A 1 92 ? -1.848 -10.593 13.748 1.00 72.88 92 GLY A C 1
ATOM 739 O O . GLY A 1 92 ? -1.584 -11.022 14.877 1.00 72.88 92 GLY A O 1
ATOM 740 N N . ARG A 1 93 ? -1.286 -9.482 13.260 1.00 68.81 93 ARG A N 1
ATOM 741 C CA . ARG A 1 93 ? -0.154 -8.762 13.868 1.00 68.81 93 ARG A CA 1
ATOM 742 C C . ARG A 1 93 ? -0.455 -8.195 15.257 1.00 68.81 93 ARG A C 1
ATOM 744 O O . ARG A 1 93 ? 0.469 -7.987 16.038 1.00 68.81 93 ARG A O 1
ATOM 751 N N . LEU A 1 94 ? -1.728 -7.994 15.604 1.00 75.38 94 LEU A N 1
ATOM 752 C CA . LEU A 1 94 ? -2.135 -7.437 16.897 1.00 75.38 94 LEU A CA 1
ATOM 753 C C . LEU A 1 94 ? -1.938 -8.380 18.088 1.00 75.38 94 LEU A C 1
ATOM 755 O O . LEU A 1 94 ? -2.064 -7.921 19.218 1.00 75.38 94 LEU A O 1
ATOM 759 N N . LYS A 1 95 ? -1.627 -9.667 17.883 1.00 75.06 95 LYS A N 1
ATOM 760 C CA . LYS A 1 95 ? -1.559 -10.657 18.974 1.00 75.06 95 LYS A CA 1
ATOM 761 C C . LYS A 1 95 ? -0.732 -10.189 20.183 1.00 75.06 95 LYS A C 1
ATOM 763 O O . LYS A 1 95 ? -1.198 -10.276 21.310 1.00 75.06 95 LYS A O 1
ATOM 768 N N . HIS A 1 96 ? 0.439 -9.597 19.947 1.00 75.88 96 HIS A N 1
ATOM 769 C CA . HIS A 1 96 ? 1.304 -9.078 21.014 1.00 75.88 96 HIS A CA 1
ATOM 770 C C . HIS A 1 96 ? 0.686 -7.918 21.820 1.00 75.88 96 HIS A C 1
ATOM 772 O O . HIS A 1 96 ? 0.978 -7.774 23.002 1.00 75.88 96 HIS A O 1
ATOM 778 N N . ILE A 1 97 ? -0.171 -7.103 21.198 1.00 82.44 97 ILE A N 1
ATOM 779 C CA . ILE A 1 97 ? -0.905 -6.004 21.849 1.00 82.44 97 ILE A CA 1
ATOM 780 C C . ILE A 1 97 ? -2.097 -6.564 22.623 1.00 82.44 97 ILE A C 1
ATOM 782 O O . ILE A 1 97 ? -2.420 -6.090 23.708 1.00 82.44 97 ILE A O 1
ATOM 786 N N . LEU A 1 98 ? -2.756 -7.584 22.069 1.00 80.00 98 LEU A N 1
ATOM 787 C CA . LEU A 1 98 ? -3.902 -8.245 22.694 1.00 80.00 98 LEU A CA 1
ATOM 788 C C . LEU A 1 98 ? -3.515 -8.987 23.977 1.00 80.00 98 LEU A C 1
ATOM 790 O O . LEU A 1 98 ? -4.315 -9.035 24.909 1.00 80.00 98 LEU A O 1
ATOM 794 N N . ASP A 1 99 ? -2.292 -9.513 24.032 1.00 83.12 99 ASP A N 1
ATOM 795 C CA . ASP A 1 99 ? -1.746 -10.209 25.199 1.00 83.12 99 ASP A CA 1
ATOM 796 C C . ASP A 1 99 ? -1.204 -9.242 26.282 1.00 83.12 99 ASP A C 1
ATOM 798 O O . ASP A 1 99 ? -0.835 -9.678 27.375 1.00 83.12 99 ASP A O 1
ATOM 802 N N . MET A 1 100 ? -1.165 -7.929 26.013 1.00 86.25 100 MET A N 1
ATOM 803 C CA . MET A 1 100 ? -0.616 -6.914 26.920 1.00 86.25 100 MET A CA 1
ATOM 804 C C . MET A 1 100 ? -1.573 -6.584 28.088 1.00 86.25 100 MET A C 1
ATOM 806 O O . MET A 1 100 ? -2.781 -6.422 27.871 1.00 86.25 100 MET A O 1
ATOM 810 N N . PRO A 1 101 ? -1.070 -6.409 29.330 1.00 86.62 101 PRO A N 1
ATOM 811 C CA . PRO A 1 101 ? -1.875 -5.928 30.452 1.00 86.62 101 PRO A CA 1
ATOM 812 C C . PRO A 1 101 ? -2.523 -4.570 30.165 1.00 86.62 101 PRO A C 1
ATOM 814 O O . PRO A 1 101 ? -1.936 -3.701 29.520 1.00 86.62 101 PRO A O 1
ATOM 817 N N . ARG A 1 102 ? -3.736 -4.350 30.687 1.00 83.38 102 ARG A N 1
ATOM 818 C CA . ARG A 1 102 ? -4.513 -3.126 30.413 1.00 83.38 102 ARG A CA 1
ATOM 819 C C . ARG A 1 102 ? -3.807 -1.862 30.896 1.00 83.38 102 ARG A C 1
ATOM 821 O O . ARG A 1 102 ? -3.910 -0.824 30.251 1.00 83.38 102 ARG A O 1
ATOM 828 N N . GLU A 1 103 ? -3.122 -1.957 32.027 1.00 85.62 103 GLU A N 1
ATOM 829 C CA . GLU A 1 103 ? -2.380 -0.862 32.641 1.00 85.62 103 GLU A CA 1
ATOM 830 C C . GLU A 1 103 ? -1.185 -0.451 31.777 1.00 85.62 103 GLU A C 1
ATOM 832 O O . GLU A 1 103 ? -0.939 0.739 31.613 1.00 85.62 103 GLU A O 1
ATOM 837 N N . GLU A 1 104 ? -0.485 -1.425 31.189 1.00 86.69 104 GLU A N 1
ATOM 838 C CA . GLU A 1 104 ? 0.632 -1.176 30.274 1.00 86.69 104 GLU A CA 1
ATOM 839 C C . GLU A 1 104 ? 0.132 -0.586 28.951 1.00 86.69 104 GLU A C 1
ATOM 841 O O . GLU A 1 104 ? 0.679 0.402 28.467 1.00 86.69 104 GLU A O 1
ATOM 846 N N . LEU A 1 105 ? -0.961 -1.129 28.408 1.00 85.38 105 LEU A N 1
ATOM 847 C CA . LEU A 1 105 ? -1.582 -0.622 27.186 1.00 85.38 105 LEU A CA 1
ATOM 848 C C . LEU A 1 105 ? -1.969 0.861 27.311 1.00 85.38 105 LEU A C 1
ATOM 850 O O . LEU A 1 105 ? -1.791 1.621 26.366 1.00 85.38 105 LEU A O 1
ATOM 854 N N . GLY A 1 106 ? -2.480 1.278 28.474 1.00 83.44 106 GLY A N 1
ATOM 855 C CA . GLY A 1 106 ? -2.870 2.667 28.732 1.00 83.44 106 GLY A CA 1
ATOM 856 C C . GLY A 1 106 ? -1.703 3.653 28.860 1.00 83.44 106 GLY A C 1
ATOM 857 O 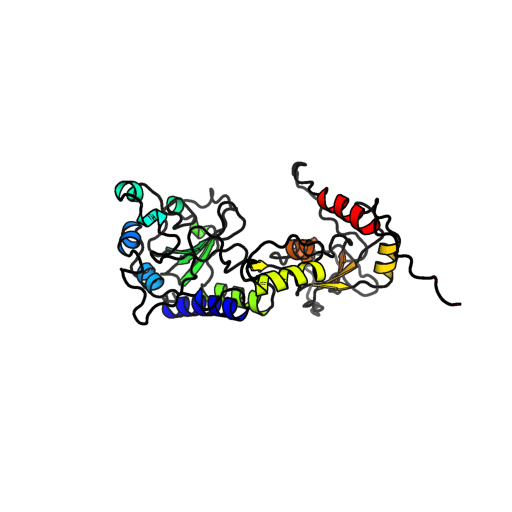O . GLY A 1 106 ? -1.947 4.856 28.897 1.00 83.44 106 GLY A O 1
ATOM 858 N N . GLN A 1 107 ? -0.461 3.167 28.945 1.00 86.94 107 GLN A N 1
ATOM 859 C CA . GLN A 1 107 ? 0.748 3.993 29.032 1.00 86.94 107 GLN A CA 1
ATOM 860 C C . GLN A 1 107 ? 1.454 4.166 27.687 1.00 86.94 107 GLN A C 1
ATOM 862 O O . GLN A 1 107 ? 2.360 4.990 27.603 1.00 86.94 107 GLN A O 1
ATOM 867 N N . LYS A 1 108 ? 1.062 3.400 26.660 1.00 89.81 108 LYS A N 1
ATOM 868 C CA . LYS A 1 108 ? 1.723 3.409 25.355 1.00 89.81 108 LYS A CA 1
ATOM 869 C C . LYS A 1 108 ? 1.043 4.342 24.363 1.00 89.81 108 LYS A C 1
ATOM 871 O O . LYS A 1 108 ? -0.186 4.405 24.292 1.00 89.81 108 LYS A O 1
ATOM 876 N N . THR A 1 109 ? 1.845 5.023 23.554 1.00 89.56 109 THR A N 1
ATOM 877 C CA . THR A 1 109 ? 1.365 5.786 22.396 1.00 89.56 109 THR A CA 1
ATOM 878 C C . THR A 1 109 ? 0.914 4.849 21.269 1.00 89.56 109 THR A C 1
ATOM 880 O O . THR A 1 109 ? 1.167 3.642 21.273 1.00 89.56 109 THR A O 1
ATOM 883 N N . LEU A 1 110 ? 0.250 5.394 20.247 1.00 89.75 110 LEU A N 1
ATOM 884 C CA . LEU A 1 110 ? -0.117 4.606 19.065 1.00 89.75 110 LEU A CA 1
ATOM 885 C C . LEU A 1 110 ? 1.107 4.187 18.244 1.00 89.75 110 LEU A C 1
ATOM 887 O O . LEU A 1 110 ? 1.076 3.109 17.648 1.00 89.75 110 LEU A O 1
ATOM 891 N N . GLY A 1 111 ? 2.162 5.005 18.222 1.00 87.31 111 GLY A N 1
ATOM 892 C CA . GLY A 1 111 ? 3.440 4.681 17.588 1.00 87.31 111 GLY A CA 1
ATOM 893 C C . GLY A 1 111 ? 4.166 3.540 18.298 1.00 87.31 111 GLY A C 1
ATOM 894 O O . GLY A 1 111 ? 4.541 2.554 17.657 1.00 87.31 111 GLY A O 1
ATOM 895 N N . GLU A 1 112 ? 4.238 3.579 19.630 1.00 86.50 112 GLU A N 1
ATOM 896 C CA . GLU A 1 112 ? 4.783 2.497 20.460 1.00 86.50 112 GLU A CA 1
ATOM 897 C C . GLU A 1 112 ? 3.992 1.191 20.309 1.00 86.50 112 GLU A C 1
ATOM 899 O O . GLU A 1 112 ? 4.575 0.105 20.296 1.00 86.50 112 GLU A O 1
ATOM 904 N N . LEU A 1 113 ? 2.667 1.286 20.146 1.00 87.31 113 LEU A N 1
ATOM 905 C CA . LEU A 1 113 ? 1.793 0.152 19.824 1.00 87.31 113 LEU A CA 1
ATOM 906 C C . LEU A 1 113 ? 1.852 -0.262 18.348 1.00 87.31 113 LEU A C 1
ATOM 908 O O . LEU A 1 113 ? 1.168 -1.205 17.958 1.00 87.31 113 LEU A O 1
ATOM 912 N N . ARG A 1 114 ? 2.634 0.427 17.509 1.00 84.81 114 ARG A N 1
ATOM 913 C CA . ARG A 1 114 ? 2.734 0.186 16.059 1.00 84.81 114 ARG A CA 1
ATOM 914 C C . ARG A 1 114 ? 1.385 0.256 15.335 1.00 84.81 114 ARG A C 1
ATOM 916 O O . ARG A 1 114 ? 1.194 -0.392 14.311 1.00 84.81 114 ARG A O 1
ATOM 923 N N . LEU A 1 115 ? 0.452 1.043 15.862 1.00 88.56 115 LEU A N 1
ATOM 924 C CA . LEU A 1 115 ? -0.834 1.353 15.239 1.00 88.56 115 LEU A CA 1
ATOM 925 C C . LEU A 1 115 ? -0.769 2.641 14.408 1.00 88.56 115 LEU A C 1
ATOM 927 O O . LEU A 1 115 ? -1.668 2.870 13.601 1.00 88.56 115 LEU A O 1
ATOM 931 N N . MET A 1 116 ? 0.279 3.453 14.582 1.00 89.81 116 MET A N 1
ATOM 932 C CA . MET A 1 116 ? 0.584 4.654 13.799 1.00 89.81 116 MET A CA 1
ATOM 933 C C . MET A 1 116 ? 2.080 4.803 13.525 1.00 89.81 116 MET A C 1
ATOM 935 O O . MET A 1 116 ? 2.906 4.173 14.180 1.00 89.81 116 MET A O 1
ATOM 939 N N . ALA A 1 117 ? 2.407 5.663 12.559 1.00 83.88 117 ALA A N 1
ATOM 940 C CA . ALA A 1 117 ? 3.781 5.960 12.150 1.00 83.88 117 ALA A CA 1
ATOM 941 C C . ALA A 1 117 ? 4.536 6.893 13.117 1.00 83.88 117 ALA A C 1
ATOM 943 O O . ALA A 1 117 ? 5.729 7.115 12.939 1.00 83.88 117 ALA A O 1
ATOM 944 N N . PHE A 1 118 ? 3.838 7.466 14.097 1.00 84.25 118 PHE A N 1
ATOM 945 C CA . PHE A 1 118 ? 4.317 8.522 14.985 1.00 84.25 118 PHE A CA 1
ATOM 946 C C . PHE A 1 118 ? 3.735 8.343 16.396 1.00 84.25 118 PHE A C 1
ATOM 948 O O . PHE A 1 118 ? 2.699 7.689 16.567 1.00 84.25 118 PHE A O 1
ATOM 955 N N . ASP A 1 119 ? 4.421 8.895 17.397 1.00 85.00 119 ASP A N 1
ATOM 956 C CA . ASP A 1 119 ? 4.074 8.755 18.819 1.00 85.00 119 ASP A CA 1
ATOM 957 C C . ASP A 1 119 ? 3.106 9.840 19.303 1.00 85.00 119 ASP A C 1
ATOM 959 O O . ASP A 1 119 ? 2.409 9.672 20.307 1.00 85.00 119 ASP A O 1
ATOM 963 N N . GLU A 1 120 ? 3.038 10.945 18.571 1.00 86.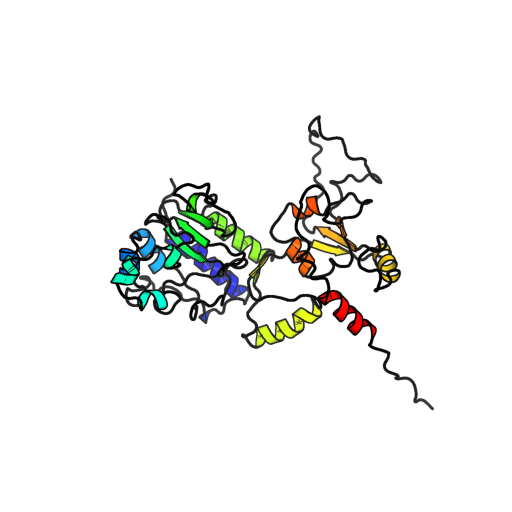19 120 GLU A N 1
ATOM 964 C CA . GLU A 1 120 ? 2.166 12.073 18.829 1.00 86.19 120 GLU A CA 1
ATOM 965 C C . GLU A 1 120 ? 0.683 11.718 18.640 1.00 86.19 120 GLU A C 1
ATOM 967 O O . GLU A 1 120 ? 0.285 10.625 18.221 1.00 86.19 120 GLU A O 1
ATOM 972 N N . TYR A 1 121 ? -0.176 12.679 18.971 1.00 87.12 121 TYR A N 1
ATOM 973 C CA . TYR A 1 121 ? -1.615 12.517 18.848 1.00 87.12 121 TYR A CA 1
ATOM 974 C C . TYR A 1 121 ? -2.020 12.176 17.408 1.00 87.12 121 TYR A C 1
ATOM 976 O O . TYR A 1 121 ? -1.785 12.949 16.487 1.00 87.12 121 TYR A O 1
ATOM 984 N N . ALA A 1 122 ? -2.711 11.051 17.219 1.00 89.69 122 ALA A N 1
ATOM 985 C CA . ALA A 1 122 ? -3.368 10.721 15.957 1.00 89.69 122 ALA A CA 1
ATOM 986 C C . ALA A 1 122 ? -4.891 10.847 16.117 1.00 89.69 122 ALA A C 1
ATOM 988 O O . ALA A 1 122 ? -5.462 10.109 16.934 1.00 89.69 122 ALA A O 1
ATOM 989 N N . PRO A 1 123 ? -5.568 11.700 15.324 1.00 93.19 123 PRO A N 1
ATOM 990 C CA . PRO A 1 123 ? -7.016 11.850 15.381 1.00 93.19 123 PRO A CA 1
ATOM 991 C C . PRO A 1 123 ? -7.780 10.511 15.289 1.00 93.19 123 PRO A C 1
ATOM 993 O O . PRO A 1 123 ? -7.370 9.628 14.527 1.00 93.19 123 PRO A O 1
ATOM 996 N N . PRO A 1 124 ? -8.933 10.365 15.977 1.00 95.56 124 PRO A N 1
ATOM 997 C CA . PRO A 1 124 ? -9.763 9.151 15.972 1.00 95.56 124 PRO A CA 1
ATOM 998 C C . PRO A 1 124 ? -10.172 8.617 14.596 1.00 95.56 124 PRO A C 1
ATOM 1000 O O . PRO A 1 124 ? -10.491 7.435 14.456 1.00 95.56 124 PRO A O 1
ATOM 1003 N N . ARG A 1 125 ? -10.207 9.490 13.588 1.00 95.00 125 ARG A N 1
ATOM 1004 C CA . ARG A 1 125 ? -10.567 9.184 12.197 1.00 95.00 125 ARG A CA 1
ATOM 1005 C C . ARG A 1 125 ? -9.445 8.544 11.375 1.00 95.00 125 ARG A C 1
ATOM 1007 O O . ARG A 1 125 ? -9.724 8.075 10.273 1.00 95.00 125 ARG A O 1
ATOM 1014 N N . LEU A 1 126 ? -8.206 8.547 11.883 1.00 95.00 126 LEU A N 1
ATOM 1015 C CA . LEU A 1 126 ? -7.042 7.979 11.200 1.00 95.00 126 LEU A CA 1
ATOM 1016 C C . LEU A 1 126 ? -6.838 6.502 11.540 1.00 95.00 126 LEU A C 1
ATOM 1018 O O . LEU A 1 126 ? -6.939 6.092 12.703 1.00 95.00 126 LEU A O 1
ATOM 1022 N N . VAL A 1 127 ? -6.458 5.715 10.536 1.00 95.44 127 VAL A N 1
ATOM 1023 C CA . VAL A 1 127 ? -6.139 4.291 10.689 1.00 95.44 127 VAL A CA 1
ATOM 1024 C C . VAL A 1 127 ? -5.022 3.864 9.742 1.00 95.44 127 VAL A C 1
ATOM 1026 O O . VAL A 1 127 ? -4.984 4.287 8.594 1.00 95.44 127 VAL A O 1
ATOM 1029 N N . THR A 1 128 ? -4.101 3.030 10.218 1.00 94.00 128 THR A N 1
ATOM 1030 C CA . THR A 1 128 ? -3.000 2.504 9.401 1.00 94.00 128 THR A CA 1
ATOM 1031 C C . THR A 1 128 ? -3.493 1.276 8.656 1.00 94.00 128 THR A C 1
ATOM 1033 O O . THR A 1 128 ? -3.997 0.365 9.291 1.00 94.00 128 THR A O 1
ATOM 1036 N N . ILE A 1 129 ? -3.337 1.196 7.338 1.00 93.62 129 ILE A N 1
ATOM 1037 C CA . ILE A 1 129 ? -3.729 0.004 6.558 1.00 93.62 129 ILE A CA 1
ATOM 1038 C C . ILE A 1 129 ? -2.532 -0.756 5.976 1.00 93.62 129 ILE A C 1
ATOM 1040 O O . ILE A 1 129 ? -2.670 -1.915 5.585 1.00 93.62 129 ILE A O 1
ATOM 1044 N N . ALA A 1 130 ? -1.352 -0.136 5.973 1.00 90.81 130 ALA A N 1
ATOM 1045 C CA . ALA A 1 130 ? -0.085 -0.744 5.582 1.00 90.81 130 ALA A CA 1
ATOM 1046 C C . ALA A 1 130 ? 1.086 -0.063 6.299 1.00 90.81 130 ALA A C 1
ATOM 1048 O O . ALA A 1 130 ? 0.965 1.085 6.730 1.00 90.81 130 ALA A O 1
ATOM 1049 N N . THR A 1 131 ? 2.212 -0.758 6.428 1.00 86.25 131 THR A N 1
ATOM 1050 C CA . THR A 1 131 ? 3.414 -0.248 7.102 1.00 86.25 131 THR A CA 1
ATOM 1051 C C . THR A 1 131 ? 4.677 -0.669 6.386 1.00 86.25 131 THR A C 1
ATOM 1053 O O . THR A 1 131 ? 4.786 -1.823 5.971 1.00 86.25 131 THR A O 1
ATOM 1056 N N . GLY A 1 132 ? 5.682 0.196 6.378 1.00 76.38 132 GLY A N 1
ATOM 1057 C CA . GLY A 1 132 ? 7.036 -0.201 6.021 1.00 76.38 132 GLY A CA 1
ATOM 1058 C C . GLY A 1 132 ? 7.662 -1.149 7.057 1.00 76.38 132 GLY A C 1
ATOM 1059 O O . GLY A 1 132 ? 7.227 -1.180 8.218 1.00 76.38 132 GLY A O 1
ATOM 1060 N N . PRO A 1 133 ? 8.694 -1.919 6.670 1.00 66.31 133 PRO A N 1
ATOM 1061 C CA . PRO A 1 133 ? 9.504 -2.691 7.600 1.00 66.31 133 PRO A CA 1
ATOM 1062 C C . PRO A 1 133 ? 10.188 -1.772 8.618 1.00 66.31 133 PRO A C 1
ATOM 1064 O O . PRO A 1 133 ? 10.441 -0.589 8.371 1.00 66.31 133 PRO A O 1
ATOM 1067 N N . ILE A 1 134 ? 10.490 -2.323 9.793 1.00 57.06 134 ILE A N 1
ATOM 1068 C CA . ILE A 1 134 ? 11.123 -1.572 10.883 1.00 57.06 134 ILE A CA 1
ATOM 1069 C C . ILE A 1 134 ? 12.514 -1.108 10.425 1.00 57.06 134 ILE A C 1
ATOM 1071 O O . ILE A 1 134 ? 13.376 -1.935 10.146 1.00 57.06 134 ILE A O 1
ATOM 1075 N N . GLY A 1 135 ? 12.736 0.211 10.377 1.00 55.56 135 GLY A N 1
ATOM 1076 C CA . GLY A 1 135 ? 14.025 0.804 9.993 1.00 55.56 135 GLY A CA 1
ATOM 1077 C C . GLY A 1 135 ? 14.337 0.770 8.489 1.00 55.56 135 GLY A C 1
ATOM 1078 O O . GLY A 1 135 ? 15.499 0.920 8.123 1.00 55.56 135 GLY A O 1
ATOM 1079 N N . GLY A 1 136 ? 13.336 0.543 7.627 1.00 58.62 136 GLY A N 1
ATOM 1080 C CA . GLY A 1 136 ? 13.514 0.428 6.174 1.00 58.62 136 GLY A CA 1
ATOM 1081 C C . GLY A 1 136 ? 12.808 1.502 5.332 1.00 58.62 136 GLY A C 1
ATOM 1082 O O . GLY A 1 136 ? 12.171 2.417 5.844 1.00 58.62 136 GLY A O 1
ATOM 1083 N N . GLY A 1 137 ? 12.936 1.376 4.006 1.00 65.25 137 GLY A N 1
ATOM 1084 C CA . GLY A 1 137 ? 12.444 2.309 2.976 1.00 65.25 137 GLY A CA 1
ATOM 1085 C C . GLY A 1 137 ? 10.944 2.275 2.645 1.00 65.25 137 GLY A C 1
ATOM 1086 O O . GLY A 1 137 ? 10.569 2.831 1.621 1.00 65.25 137 GLY A O 1
ATOM 1087 N N . GLY A 1 138 ? 10.108 1.607 3.447 1.00 73.62 138 GLY A N 1
ATOM 1088 C CA . GLY A 1 138 ? 8.657 1.533 3.215 1.00 73.62 138 GLY A CA 1
ATOM 1089 C C . GLY A 1 138 ? 7.869 2.683 3.856 1.00 73.62 138 GLY A C 1
ATOM 1090 O O . GLY A 1 138 ? 8.352 3.365 4.764 1.00 73.62 138 GLY A O 1
ATOM 1091 N N . SER A 1 139 ? 6.626 2.843 3.417 1.00 84.69 139 SER A N 1
ATOM 1092 C CA . SER A 1 139 ? 5.668 3.864 3.839 1.00 84.69 139 SER A CA 1
ATOM 1093 C C . SER A 1 139 ? 4.656 3.319 4.852 1.00 84.69 139 SER A C 1
ATOM 1095 O O . SER A 1 139 ? 4.216 2.170 4.797 1.00 84.69 139 SER A O 1
ATOM 1097 N N . TRP A 1 140 ? 4.197 4.166 5.767 1.00 88.69 140 TRP A N 1
ATOM 1098 C CA . TRP A 1 140 ? 2.980 3.922 6.541 1.00 88.69 140 TRP A CA 1
ATOM 1099 C C . TRP A 1 140 ? 1.790 4.516 5.819 1.00 88.69 140 TRP A C 1
ATOM 1101 O O . TRP A 1 140 ? 1.737 5.717 5.586 1.00 88.69 140 TRP A O 1
ATOM 1111 N N . TRP A 1 141 ? 0.824 3.674 5.482 1.00 92.69 141 TRP A N 1
ATOM 1112 C CA . TRP A 1 141 ? -0.369 4.086 4.762 1.00 92.69 141 TRP A CA 1
ATOM 1113 C C . TRP A 1 141 ? -1.448 4.433 5.779 1.00 92.69 141 TRP A C 1
ATOM 1115 O O . TRP A 1 141 ? -2.114 3.545 6.316 1.00 92.69 141 TRP A O 1
ATOM 1125 N N . VAL A 1 142 ? -1.594 5.722 6.074 1.00 94.25 142 VAL A N 1
ATOM 1126 C CA . VAL A 1 142 ? -2.547 6.232 7.062 1.00 94.25 142 VAL A CA 1
ATOM 1127 C C . VAL A 1 142 ? -3.774 6.771 6.341 1.00 94.25 142 VAL A C 1
ATOM 1129 O O . VAL A 1 142 ? -3.706 7.778 5.648 1.00 94.25 142 VAL A O 1
ATOM 1132 N N . LEU A 1 143 ? -4.907 6.098 6.500 1.00 95.62 143 LEU A N 1
ATOM 1133 C CA . LEU A 1 143 ? -6.175 6.460 5.884 1.00 95.62 143 LEU A CA 1
ATOM 1134 C C . LEU A 1 143 ? -6.991 7.367 6.808 1.00 95.62 143 LEU A C 1
ATOM 1136 O O . LEU A 1 143 ? -7.131 7.089 8.000 1.00 95.62 143 LEU A O 1
ATOM 1140 N N . ASP A 1 144 ? -7.570 8.420 6.236 1.00 94.69 144 ASP A N 1
ATOM 1141 C CA . ASP A 1 144 ? -8.492 9.344 6.887 1.00 94.69 144 ASP A CA 1
ATOM 1142 C C . ASP A 1 144 ? -9.946 9.047 6.506 1.00 94.69 144 ASP A C 1
ATOM 1144 O O . ASP A 1 144 ? -10.373 9.250 5.364 1.00 94.69 144 ASP A O 1
ATOM 1148 N N . THR A 1 145 ? -10.715 8.562 7.481 1.00 94.44 145 THR A N 1
ATOM 1149 C CA . THR A 1 145 ? -12.118 8.162 7.286 1.00 94.44 145 THR A CA 1
ATOM 1150 C C . THR A 1 145 ? -13.117 9.319 7.293 1.00 94.44 145 THR A C 1
ATOM 1152 O O . THR A 1 145 ? -14.306 9.070 7.131 1.00 94.44 145 THR A O 1
ATOM 1155 N N . GLU A 1 146 ? -12.692 10.573 7.462 1.00 90.69 146 GLU A N 1
ATOM 1156 C CA . GLU A 1 146 ? -13.579 11.730 7.256 1.00 90.69 146 GLU A CA 1
ATOM 1157 C C . GLU A 1 146 ? -13.321 12.387 5.901 1.00 90.69 146 GLU A C 1
ATOM 1159 O O . GLU A 1 146 ? -14.263 12.768 5.205 1.00 90.69 146 GLU A O 1
ATOM 1164 N N . GLU A 1 147 ? -12.052 12.479 5.499 1.00 88.69 147 GLU A N 1
ATOM 1165 C CA . GLU A 1 147 ? -11.655 13.189 4.278 1.00 88.69 147 GLU A CA 1
ATOM 1166 C C . GLU A 1 147 ? -11.522 12.280 3.045 1.00 88.69 147 GLU A C 1
ATOM 1168 O O . GLU A 1 147 ? -11.435 12.779 1.926 1.00 88.69 147 GLU A O 1
ATOM 1173 N N . SER A 1 148 ? -11.562 10.950 3.215 1.00 88.56 148 SER A N 1
ATOM 1174 C CA . SER A 1 148 ? -11.300 9.962 2.144 1.00 88.56 148 SER A CA 1
ATOM 1175 C C . SER A 1 148 ? -9.916 10.095 1.510 1.00 88.56 148 SER A C 1
ATOM 1177 O O . SER A 1 148 ? -9.729 9.820 0.318 1.00 88.56 148 SER A O 1
ATOM 1179 N N . ASN A 1 149 ? -8.954 10.511 2.327 1.00 93.62 149 ASN A N 1
ATOM 1180 C CA . ASN A 1 149 ? -7.569 10.688 1.934 1.00 93.62 149 ASN A CA 1
ATOM 1181 C C . ASN A 1 149 ? -6.692 9.588 2.530 1.00 93.62 149 ASN A C 1
ATOM 1183 O O . ASN A 1 149 ? -7.051 8.937 3.513 1.00 93.62 149 ASN A O 1
ATOM 1187 N N . ILE A 1 150 ? -5.530 9.396 1.929 1.00 93.56 150 ILE A N 1
ATOM 1188 C CA . ILE A 1 150 ? -4.459 8.551 2.427 1.00 93.56 150 ILE A CA 1
ATOM 1189 C C . ILE A 1 150 ? -3.178 9.378 2.494 1.00 93.56 150 ILE A C 1
ATOM 1191 O O . ILE A 1 150 ? -2.884 10.174 1.603 1.00 93.56 150 ILE A O 1
ATOM 1195 N N . TYR A 1 151 ? -2.437 9.199 3.579 1.00 91.75 151 TYR A N 1
ATOM 1196 C CA . TYR A 1 151 ? -1.113 9.763 3.787 1.00 91.75 151 TYR A CA 1
ATOM 1197 C C . TYR A 1 151 ? -0.108 8.618 3.695 1.00 91.75 151 TYR A C 1
ATOM 1199 O O . TYR A 1 151 ? -0.233 7.629 4.420 1.00 91.75 151 TYR A O 1
ATOM 1207 N N . LEU A 1 152 ? 0.870 8.738 2.798 1.00 88.88 152 LEU A N 1
ATOM 1208 C CA . LEU A 1 152 ? 1.985 7.800 2.682 1.00 88.88 152 LEU A CA 1
ATOM 1209 C C . LEU A 1 152 ? 3.155 8.350 3.505 1.00 88.88 152 LEU A C 1
ATOM 1211 O O . LEU A 1 152 ? 3.923 9.182 3.036 1.00 88.88 152 LEU A O 1
ATOM 1215 N N . CYS A 1 153 ? 3.235 7.948 4.773 1.00 84.31 153 CYS A N 1
ATOM 1216 C CA . CYS A 1 153 ? 4.186 8.500 5.732 1.00 84.31 153 CYS A CA 1
ATOM 1217 C C . CYS A 1 153 ? 5.505 7.719 5.732 1.00 84.31 153 CYS A C 1
ATOM 1219 O O . CYS A 1 153 ? 5.548 6.577 6.193 1.00 84.31 153 CYS A O 1
ATOM 1221 N N . ASN A 1 154 ? 6.590 8.347 5.281 1.00 74.62 154 ASN A N 1
ATOM 1222 C CA . ASN A 1 154 ? 7.928 7.747 5.282 1.00 74.62 154 ASN A CA 1
ATOM 1223 C C . ASN A 1 154 ? 8.717 8.105 6.547 1.00 74.62 154 ASN A C 1
ATOM 1225 O O . ASN A 1 154 ? 8.693 9.250 6.994 1.00 74.62 154 ASN A O 1
ATOM 1229 N N . PHE A 1 155 ? 9.464 7.137 7.090 1.00 61.59 155 PHE A N 1
ATOM 1230 C CA . PHE A 1 155 ? 10.321 7.324 8.274 1.00 61.59 155 PHE A CA 1
ATOM 1231 C C . PHE A 1 155 ? 11.528 8.245 8.039 1.00 61.59 155 PHE A C 1
ATOM 1233 O O . PHE A 1 155 ? 12.147 8.683 9.000 1.00 61.59 155 PHE A O 1
ATOM 1240 N N . TRP A 1 156 ? 11.891 8.500 6.780 1.00 54.41 156 TRP A N 1
ATOM 1241 C CA . TRP A 1 156 ? 13.134 9.192 6.418 1.00 54.41 156 TRP A CA 1
ATOM 1242 C C . TRP A 1 156 ? 13.048 10.715 6.461 1.00 54.41 156 TRP A C 1
ATOM 1244 O O . TRP A 1 156 ? 14.065 11.382 6.289 1.00 54.41 156 TRP A O 1
ATOM 1254 N N . TYR A 1 157 ? 11.859 11.270 6.680 1.00 52.34 157 TYR A N 1
ATOM 1255 C CA . TYR A 1 157 ? 11.717 12.700 6.891 1.00 52.34 157 TYR A CA 1
ATOM 1256 C C . TYR A 1 157 ? 11.785 12.972 8.391 1.00 52.34 157 TYR A C 1
ATOM 1258 O O . TYR A 1 157 ? 10.882 12.573 9.130 1.00 52.34 157 TYR A O 1
ATOM 1266 N N . ASP A 1 158 ? 12.859 13.642 8.824 1.00 51.38 158 ASP A N 1
ATOM 1267 C CA . ASP A 1 158 ? 12.912 14.344 10.109 1.00 51.38 158 ASP A CA 1
ATOM 1268 C C . ASP A 1 158 ? 11.754 15.348 10.121 1.00 51.38 158 ASP A C 1
ATOM 1270 O O . ASP A 1 158 ? 11.857 16.486 9.669 1.00 51.38 158 ASP A O 1
ATOM 1274 N N . ASN A 1 159 ? 10.596 14.896 10.596 1.00 54.91 159 ASN A N 1
ATOM 1275 C CA . ASN A 1 159 ? 9.383 15.702 10.679 1.00 54.91 159 ASN A CA 1
ATOM 1276 C C . ASN A 1 159 ? 9.397 16.600 11.918 1.00 54.91 159 ASN A C 1
ATOM 1278 O O . ASN A 1 159 ? 8.337 17.027 12.381 1.00 54.91 159 ASN A O 1
ATOM 1282 N N . ASP A 1 160 ? 10.572 16.866 12.490 1.00 57.91 160 ASP A N 1
ATOM 1283 C CA . ASP A 1 160 ? 10.752 17.708 13.674 1.00 57.91 160 ASP A CA 1
ATOM 1284 C C . ASP A 1 160 ? 10.168 19.113 13.467 1.00 57.91 160 ASP A C 1
ATOM 1286 O O . ASP A 1 160 ? 9.633 19.695 14.409 1.00 57.91 160 ASP A O 1
ATOM 1290 N N . ASP A 1 161 ? 10.117 19.588 12.219 1.00 60.66 161 ASP A N 1
ATOM 1291 C CA . ASP A 1 161 ? 9.533 20.882 11.855 1.00 60.66 161 ASP A CA 1
ATOM 1292 C C . ASP A 1 161 ? 7.997 20.866 11.674 1.00 60.66 161 ASP A C 1
ATOM 1294 O O . ASP A 1 161 ? 7.374 21.927 11.586 1.00 60.66 161 ASP A O 1
ATOM 1298 N N . VAL A 1 162 ? 7.343 19.695 11.647 1.00 62.50 162 VAL A N 1
ATOM 1299 C CA . VAL A 1 162 ? 5.897 19.557 11.351 1.00 62.50 162 VAL A CA 1
ATOM 1300 C C . VAL A 1 162 ? 5.046 19.468 12.620 1.00 62.50 162 VAL A C 1
ATOM 1302 O O . VAL A 1 162 ? 4.168 18.620 12.727 1.00 62.50 162 VAL A O 1
ATOM 1305 N N . GLY A 1 163 ? 5.305 20.348 13.593 1.00 67.25 163 GLY A N 1
ATOM 1306 C CA . GLY A 1 163 ? 4.485 20.533 14.802 1.00 67.25 163 GLY A CA 1
ATOM 1307 C C . GLY A 1 163 ? 3.920 19.242 15.425 1.00 67.25 163 GLY A C 1
ATOM 1308 O O . GLY A 1 163 ? 4.551 18.187 15.399 1.00 67.25 163 GLY A O 1
ATOM 1309 N N . ASP A 1 164 ? 2.706 19.327 15.974 1.00 72.38 164 ASP A N 1
ATOM 1310 C CA . ASP A 1 164 ? 2.025 18.175 16.591 1.00 72.38 164 ASP A CA 1
ATOM 1311 C C . ASP A 1 164 ? 1.238 17.327 15.567 1.00 72.38 164 ASP A C 1
ATOM 1313 O O . ASP A 1 164 ? 0.850 16.193 15.847 1.00 72.38 164 ASP A O 1
ATOM 1317 N N . GLU A 1 165 ? 0.988 17.854 14.362 1.00 79.75 165 GLU A N 1
ATOM 1318 C CA . GLU A 1 165 ? 0.192 17.193 13.319 1.00 79.75 165 GLU A CA 1
ATOM 1319 C C . GLU A 1 165 ? 1.069 16.413 12.328 1.00 79.75 165 GLU A C 1
ATOM 1321 O O . GLU A 1 165 ? 0.990 16.614 11.114 1.00 79.75 165 GLU A O 1
ATOM 1326 N N . LYS A 1 166 ? 1.901 15.497 12.839 1.00 78.69 166 LYS A N 1
ATOM 1327 C CA . LYS A 1 166 ? 2.943 14.788 12.066 1.00 78.69 166 LYS A CA 1
ATOM 1328 C C . LYS A 1 166 ? 2.442 14.116 10.782 1.00 78.69 166 LYS A C 1
ATOM 1330 O O . LYS A 1 166 ? 3.170 14.058 9.797 1.00 78.69 166 LYS A O 1
ATOM 1335 N N . TRP A 1 167 ? 1.193 13.640 10.739 1.00 78.44 167 TRP A N 1
ATOM 1336 C CA . TRP A 1 167 ? 0.625 13.027 9.528 1.00 78.44 167 TRP A CA 1
ATOM 1337 C C . TRP A 1 167 ? 0.472 14.015 8.361 1.00 78.44 167 TRP A C 1
ATOM 1339 O O . TRP A 1 167 ? 0.511 13.593 7.209 1.00 78.44 167 TRP A O 1
ATOM 1349 N N . LYS A 1 168 ? 0.355 15.322 8.635 1.00 81.88 168 LYS A N 1
ATOM 1350 C CA . LYS A 1 168 ? 0.278 16.378 7.611 1.00 81.88 168 LYS A CA 1
ATOM 1351 C C . LYS A 1 168 ? 1.633 16.750 7.012 1.00 81.88 168 LYS A C 1
ATOM 1353 O O . LYS A 1 168 ? 1.675 17.583 6.113 1.00 81.88 168 LYS A O 1
ATOM 1358 N N . ALA A 1 169 ? 2.723 16.139 7.478 1.00 79.44 169 ALA A N 1
ATOM 1359 C CA . ALA A 1 169 ? 4.032 16.274 6.842 1.00 79.44 169 ALA A CA 1
ATOM 1360 C C . ALA A 1 169 ? 4.032 15.759 5.399 1.00 79.44 169 ALA A C 1
ATOM 1362 O O . ALA A 1 169 ? 4.806 16.223 4.568 1.00 79.44 169 ALA A O 1
ATOM 1363 N N . ASN A 1 170 ? 3.139 14.813 5.104 1.00 79.38 170 ASN A N 1
ATOM 1364 C CA . ASN A 1 170 ? 2.951 14.259 3.776 1.00 79.38 170 ASN A CA 1
ATOM 1365 C C . ASN A 1 170 ? 1.687 14.855 3.156 1.00 79.38 170 ASN A C 1
ATOM 1367 O O . ASN A 1 170 ? 0.682 15.069 3.841 1.00 79.38 170 ASN A O 1
ATOM 1371 N N . ASN A 1 171 ? 1.727 15.106 1.849 1.00 84.25 171 ASN A N 1
ATOM 1372 C CA . ASN A 1 171 ? 0.557 15.601 1.139 1.00 84.25 171 ASN A CA 1
ATOM 1373 C C . ASN A 1 171 ? -0.539 14.522 1.143 1.00 84.25 171 ASN A C 1
ATOM 1375 O O . ASN A 1 171 ? -0.253 13.379 0.781 1.00 84.25 171 ASN A O 1
ATOM 1379 N N . PRO A 1 172 ? -1.782 14.854 1.537 1.00 89.69 172 PRO A N 1
ATOM 1380 C CA . PRO A 1 172 ? -2.887 13.921 1.408 1.00 89.69 172 PRO A CA 1
ATOM 1381 C C . PRO A 1 172 ? -3.168 13.651 -0.069 1.00 89.69 172 PRO A C 1
ATOM 1383 O O . PRO A 1 172 ? -3.296 14.582 -0.867 1.00 89.69 172 PRO A O 1
ATOM 1386 N N . GLU A 1 173 ? -3.360 12.385 -0.408 1.00 91.06 173 GLU A N 1
ATOM 1387 C CA . GLU A 1 173 ? -3.898 11.977 -1.700 1.00 91.06 173 GLU A CA 1
ATOM 1388 C C . GLU A 1 173 ? -5.273 11.344 -1.526 1.00 91.06 173 GLU A C 1
ATOM 1390 O O . GLU A 1 173 ? -5.586 10.769 -0.486 1.00 91.06 173 GLU A O 1
ATOM 1395 N N . SER A 1 174 ? -6.112 11.411 -2.559 1.00 94.31 174 SER A N 1
ATOM 1396 C CA . SER A 1 174 ? -7.362 10.655 -2.550 1.00 94.31 174 SER A CA 1
ATOM 1397 C C . SER A 1 174 ? -7.061 9.159 -2.530 1.00 94.31 174 SER A C 1
ATOM 1399 O O . SER A 1 174 ? -6.308 8.680 -3.376 1.00 94.31 174 SER A O 1
ATOM 1401 N N . VAL A 1 175 ? -7.739 8.404 -1.657 1.00 94.50 175 VAL A N 1
ATOM 1402 C CA . VAL A 1 175 ? -7.619 6.934 -1.609 1.00 94.50 175 VAL A CA 1
ATOM 1403 C C . VAL A 1 175 ? -7.826 6.316 -3.001 1.00 94.50 175 VAL A C 1
ATOM 1405 O O . VAL A 1 175 ? -7.086 5.427 -3.411 1.00 94.50 175 VAL A O 1
ATOM 1408 N N . GLU A 1 176 ? -8.801 6.813 -3.767 1.00 94.75 176 GLU A N 1
ATOM 1409 C CA . GLU A 1 176 ? -9.058 6.340 -5.131 1.00 94.75 176 GLU A CA 1
ATOM 1410 C C . GLU A 1 176 ? -7.900 6.631 -6.085 1.00 94.75 176 GLU A C 1
ATOM 1412 O O . GLU A 1 176 ? -7.500 5.745 -6.841 1.00 94.75 176 GLU A O 1
ATOM 1417 N N . ALA A 1 177 ? -7.361 7.851 -6.057 1.00 94.31 177 ALA A N 1
ATOM 1418 C CA . ALA A 1 177 ? -6.246 8.230 -6.917 1.00 94.31 177 ALA A CA 1
ATOM 1419 C C . ALA A 1 177 ? -5.012 7.369 -6.620 1.00 94.31 177 ALA A C 1
ATOM 1421 O O . ALA A 1 177 ? -4.431 6.803 -7.546 1.00 94.31 177 ALA A O 1
ATOM 1422 N N . THR A 1 178 ? -4.684 7.189 -5.339 1.00 93.81 178 THR A N 1
ATOM 1423 C CA . THR A 1 178 ? -3.539 6.392 -4.897 1.00 93.81 178 THR A CA 1
ATOM 1424 C C . THR A 1 178 ? -3.673 4.927 -5.320 1.00 93.81 178 THR A C 1
ATOM 1426 O O . THR A 1 178 ? -2.786 4.405 -5.994 1.00 93.81 178 THR A O 1
ATOM 1429 N N . PHE A 1 179 ? -4.797 4.258 -5.030 1.00 95.19 179 PHE A N 1
ATOM 1430 C CA . PHE A 1 179 ? -4.977 2.853 -5.430 1.00 95.19 179 PHE A CA 1
ATOM 1431 C C . PHE A 1 179 ? -5.042 2.670 -6.953 1.00 95.19 179 PHE A C 1
ATOM 1433 O O . PHE A 1 179 ? -4.542 1.670 -7.470 1.00 95.19 179 PHE A O 1
ATOM 1440 N N . ASN A 1 180 ? -5.612 3.621 -7.697 1.00 94.88 180 ASN A N 1
ATOM 1441 C CA . ASN A 1 180 ? -5.594 3.568 -9.159 1.00 94.88 180 ASN A CA 1
ATOM 1442 C C . ASN A 1 180 ? -4.175 3.714 -9.720 1.00 94.88 180 ASN A C 1
ATOM 1444 O O . ASN A 1 180 ? -3.814 2.959 -10.621 1.00 94.88 180 ASN A O 1
ATOM 1448 N N . ALA A 1 181 ? -3.363 4.621 -9.170 1.00 92.31 181 ALA A N 1
ATOM 1449 C CA . ALA A 1 181 ? -1.965 4.782 -9.563 1.00 92.31 181 ALA A CA 1
ATOM 1450 C C . ALA A 1 181 ? -1.140 3.520 -9.259 1.00 92.31 181 ALA A C 1
ATOM 1452 O O . ALA A 1 181 ? -0.408 3.037 -10.116 1.00 92.31 181 ALA A O 1
ATOM 1453 N N . MET A 1 182 ? -1.309 2.919 -8.078 1.00 92.19 182 MET A N 1
ATOM 1454 C CA . MET A 1 182 ? -0.626 1.668 -7.719 1.00 92.19 182 MET A CA 1
ATOM 1455 C C . MET A 1 182 ? -1.005 0.509 -8.647 1.00 92.19 182 MET A C 1
ATOM 1457 O O . MET A 1 182 ? -0.144 -0.246 -9.102 1.00 92.19 182 MET A O 1
ATOM 1461 N N . ARG A 1 183 ? -2.297 0.371 -8.967 1.00 93.38 183 ARG A N 1
ATOM 1462 C CA . ARG A 1 183 ? -2.769 -0.646 -9.914 1.00 93.38 183 ARG A CA 1
ATOM 1463 C C . ARG A 1 183 ? -2.255 -0.392 -11.325 1.00 93.38 183 ARG A C 1
ATOM 1465 O O . ARG A 1 183 ? -1.903 -1.357 -11.995 1.00 93.38 183 ARG A O 1
ATOM 1472 N N . GLU A 1 184 ? -2.185 0.864 -11.769 1.00 91.94 184 GLU A N 1
ATOM 1473 C CA . GLU A 1 184 ? -1.547 1.221 -13.041 1.00 91.94 184 GLU A CA 1
ATOM 1474 C C . GLU A 1 184 ? -0.103 0.734 -13.058 1.00 91.94 184 GLU A C 1
ATOM 1476 O O . GLU A 1 184 ? 0.237 -0.023 -13.960 1.00 91.94 184 GLU A O 1
ATOM 1481 N N . LYS A 1 185 ? 0.692 1.048 -12.026 1.00 87.88 185 LYS A N 1
ATOM 1482 C CA . LYS A 1 185 ? 2.086 0.597 -11.928 1.00 87.88 185 LYS A CA 1
ATOM 1483 C C . LYS A 1 185 ? 2.225 -0.928 -11.977 1.00 87.88 185 LYS A C 1
ATOM 1485 O O . LYS A 1 185 ? 3.152 -1.438 -12.599 1.00 87.88 185 LYS A O 1
ATOM 1490 N N . LEU A 1 186 ? 1.317 -1.674 -11.345 1.00 86.56 186 LEU A N 1
ATOM 1491 C CA . LEU A 1 186 ? 1.298 -3.141 -11.419 1.00 86.56 186 LEU A CA 1
ATOM 1492 C C . LEU A 1 186 ? 0.927 -3.646 -12.825 1.00 86.56 186 LEU A C 1
ATOM 1494 O O . LEU A 1 186 ? 1.553 -4.575 -13.330 1.00 86.56 186 LEU A O 1
ATOM 1498 N N . ILE A 1 187 ? -0.069 -3.035 -13.473 1.00 86.62 187 ILE A N 1
ATOM 1499 C CA . ILE A 1 187 ? -0.537 -3.416 -14.818 1.00 86.62 187 ILE A CA 1
ATOM 1500 C C . ILE A 1 187 ? 0.513 -3.091 -15.886 1.00 86.62 187 ILE A C 1
ATOM 1502 O O . ILE A 1 187 ? 0.732 -3.897 -16.789 1.00 86.62 187 ILE A O 1
ATOM 1506 N N . SER A 1 188 ? 1.174 -1.936 -15.784 1.00 81.44 188 SER A N 1
ATOM 1507 C CA . SER A 1 188 ? 2.264 -1.527 -16.675 1.00 81.44 188 SER A CA 1
ATOM 1508 C C . SER A 1 188 ? 3.597 -2.196 -16.340 1.00 81.44 188 SER A C 1
ATOM 1510 O O . SER A 1 188 ? 4.585 -1.970 -17.036 1.00 81.44 188 SER A O 1
ATOM 1512 N N . LEU A 1 189 ? 3.624 -3.048 -15.307 1.00 79.62 189 LEU A N 1
ATOM 1513 C CA . LEU A 1 189 ? 4.803 -3.759 -14.810 1.00 79.62 189 LEU A CA 1
ATOM 1514 C C . LEU A 1 189 ? 5.928 -2.840 -14.306 1.00 79.62 189 LEU A C 1
ATOM 1516 O O . LEU A 1 189 ? 7.045 -3.306 -14.091 1.00 79.62 189 LEU A O 1
ATOM 1520 N N . ARG A 1 190 ? 5.638 -1.561 -14.042 1.00 76.31 190 ARG A N 1
ATOM 1521 C CA . ARG A 1 190 ? 6.520 -0.669 -13.268 1.00 76.31 190 ARG A CA 1
ATOM 1522 C C . ARG A 1 190 ? 6.742 -1.201 -11.862 1.00 76.31 190 ARG A C 1
ATOM 1524 O O . ARG A 1 190 ? 7.824 -1.066 -11.302 1.00 76.31 190 ARG A O 1
ATOM 1531 N N . TRP A 1 191 ? 5.715 -1.822 -11.290 1.00 82.50 191 TRP A N 1
ATOM 1532 C CA . TRP A 1 191 ? 5.815 -2.621 -10.079 1.00 82.50 191 TRP A CA 1
ATOM 1533 C C . TRP A 1 191 ? 5.738 -4.093 -10.452 1.00 82.50 191 TRP A C 1
ATOM 1535 O O . TRP A 1 191 ? 4.740 -4.554 -11.006 1.00 82.50 191 TRP A O 1
ATOM 1545 N N . VAL A 1 192 ? 6.789 -4.840 -10.121 1.00 79.88 192 VAL A N 1
ATOM 1546 C CA 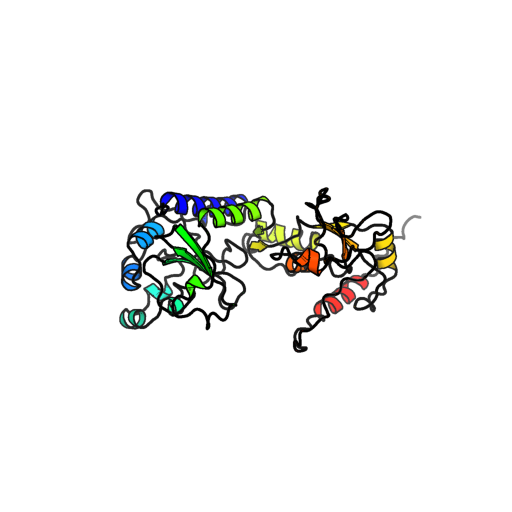. VAL A 1 192 ? 6.822 -6.288 -10.324 1.00 79.88 192 VAL A CA 1
ATOM 1547 C C . VAL A 1 192 ? 6.753 -6.965 -8.961 1.00 79.88 192 VAL A C 1
ATOM 1549 O O . VAL A 1 192 ? 7.724 -6.923 -8.199 1.00 79.88 192 VAL A O 1
ATOM 1552 N N . PRO A 1 193 ? 5.616 -7.591 -8.623 1.00 77.62 193 PRO A N 1
ATOM 1553 C CA . PRO A 1 193 ? 5.498 -8.372 -7.412 1.00 77.62 193 PRO A CA 1
ATOM 1554 C C . PRO A 1 193 ? 6.241 -9.700 -7.596 1.00 77.62 193 PRO A C 1
ATOM 1556 O O . PRO A 1 193 ? 5.882 -10.518 -8.444 1.00 77.62 193 PRO A O 1
ATOM 1559 N N . LEU A 1 194 ? 7.308 -9.922 -6.830 1.00 70.38 194 LEU A N 1
ATOM 1560 C CA . LEU A 1 194 ? 8.107 -11.141 -6.941 1.00 70.38 194 LEU A CA 1
ATOM 1561 C C . LEU A 1 194 ? 7.659 -12.167 -5.903 1.00 70.38 194 LEU A C 1
ATOM 1563 O O . LEU A 1 194 ? 7.922 -11.950 -4.715 1.00 70.38 194 LEU A O 1
ATOM 1567 N N . PRO A 1 195 ? 7.028 -13.285 -6.314 1.00 62.41 195 PRO A N 1
ATOM 1568 C CA . PRO A 1 195 ? 6.516 -14.282 -5.384 1.00 62.41 195 PRO A CA 1
ATOM 1569 C C . PRO A 1 195 ? 7.617 -14.793 -4.460 1.00 62.41 195 PRO A C 1
ATOM 1571 O O . PRO A 1 195 ? 8.809 -14.831 -4.807 1.00 62.41 195 PRO A O 1
ATOM 1574 N N . ARG A 1 196 ? 7.197 -15.168 -3.252 1.00 58.19 196 ARG A N 1
ATOM 1575 C CA . ARG A 1 196 ? 8.094 -15.712 -2.239 1.00 58.19 196 ARG A CA 1
ATOM 1576 C C . ARG A 1 196 ? 8.779 -16.981 -2.752 1.00 58.19 196 ARG A C 1
ATOM 1578 O O . ARG A 1 196 ? 8.229 -17.753 -3.536 1.00 58.19 196 ARG A O 1
ATOM 1585 N N . THR A 1 197 ? 9.991 -17.207 -2.262 1.00 51.75 197 THR A N 1
ATOM 1586 C CA . THR A 1 197 ? 10.810 -18.389 -2.565 1.00 51.75 197 THR A CA 1
ATOM 1587 C C . THR A 1 197 ? 10.422 -19.634 -1.762 1.00 51.75 197 THR A C 1
ATOM 1589 O O . THR A 1 197 ? 11.121 -20.636 -1.843 1.00 51.75 197 THR A O 1
ATOM 1592 N N . ASP A 1 198 ? 9.371 -19.592 -0.949 1.00 49.97 198 ASP A N 1
ATOM 1593 C CA . ASP A 1 198 ? 8.854 -20.751 -0.210 1.00 49.97 198 ASP A CA 1
ATOM 1594 C C . ASP A 1 198 ? 7.656 -21.419 -0.901 1.00 49.97 198 ASP A C 1
ATOM 1596 O O . ASP A 1 198 ? 7.370 -22.583 -0.627 1.00 49.97 198 ASP A O 1
ATOM 1600 N N . HIS A 1 199 ? 7.011 -20.749 -1.863 1.00 52.34 199 HIS A N 1
ATOM 1601 C CA . HIS A 1 199 ? 6.107 -21.414 -2.796 1.00 52.34 199 HIS A CA 1
ATOM 1602 C C . HIS A 1 199 ? 6.949 -22.230 -3.783 1.00 52.34 199 HIS A C 1
ATOM 1604 O O . HIS A 1 199 ? 7.564 -21.662 -4.684 1.00 52.34 199 HIS A O 1
ATOM 1610 N N . GLU A 1 200 ? 7.000 -23.553 -3.605 1.00 53.84 200 GLU A N 1
ATOM 1611 C CA . GLU A 1 200 ? 7.938 -24.464 -4.284 1.00 53.84 200 GLU A CA 1
ATOM 1612 C C . GLU A 1 200 ? 8.039 -24.213 -5.799 1.00 53.84 200 GLU A C 1
ATOM 1614 O O . GLU A 1 200 ? 9.135 -24.072 -6.338 1.00 53.84 200 GLU A O 1
ATOM 1619 N N . GLU A 1 201 ? 6.912 -24.036 -6.491 1.00 56.56 201 GLU A N 1
ATOM 1620 C CA . GLU A 1 201 ? 6.905 -23.768 -7.935 1.00 56.56 201 GLU A CA 1
ATOM 1621 C C . GLU A 1 201 ? 7.486 -22.394 -8.305 1.00 56.56 201 GLU A C 1
ATOM 1623 O O . GLU A 1 201 ? 8.226 -22.274 -9.284 1.00 56.56 201 GLU A O 1
ATOM 1628 N N . ALA A 1 202 ? 7.204 -21.364 -7.504 1.00 53.53 202 ALA A N 1
ATOM 1629 C CA . ALA A 1 202 ? 7.702 -20.010 -7.728 1.00 53.53 202 ALA A CA 1
ATOM 1630 C C . ALA A 1 202 ? 9.184 -19.909 -7.356 1.00 53.53 202 ALA A C 1
ATOM 1632 O O . ALA A 1 202 ? 9.953 -19.254 -8.052 1.00 53.53 202 ALA A O 1
ATOM 1633 N N . ALA A 1 203 ? 9.604 -20.628 -6.317 1.00 56.28 203 ALA A N 1
ATOM 1634 C CA . ALA A 1 203 ? 10.990 -20.796 -5.920 1.00 56.28 203 ALA A CA 1
ATOM 1635 C C . ALA A 1 203 ? 11.804 -21.493 -7.011 1.00 56.28 203 ALA A C 1
ATOM 1637 O O . ALA A 1 203 ? 12.870 -21.014 -7.388 1.00 56.28 203 ALA A O 1
ATOM 1638 N N . ILE A 1 204 ? 11.279 -22.591 -7.566 1.00 61.09 204 ILE A N 1
ATOM 1639 C CA . ILE A 1 204 ? 11.903 -23.331 -8.666 1.00 61.09 204 ILE A CA 1
ATOM 1640 C C . ILE A 1 204 ? 11.973 -22.463 -9.921 1.00 61.09 204 ILE A C 1
ATOM 1642 O O . ILE A 1 204 ? 13.014 -22.433 -10.582 1.00 61.09 204 ILE A O 1
ATOM 1646 N N . TRP A 1 205 ? 10.887 -21.767 -10.271 1.00 63.69 205 TRP A N 1
ATOM 1647 C CA . TRP A 1 205 ? 10.883 -20.857 -11.412 1.00 63.69 205 TRP A CA 1
ATOM 1648 C C . TRP A 1 205 ? 11.887 -19.725 -11.206 1.00 63.69 205 TRP A C 1
ATOM 1650 O O . TRP A 1 205 ? 12.747 -19.537 -12.057 1.00 63.69 205 TRP A O 1
ATOM 1660 N N . ARG A 1 206 ? 11.867 -19.040 -10.060 1.00 57.97 206 ARG A N 1
ATOM 1661 C CA . ARG A 1 206 ? 12.763 -17.922 -9.737 1.00 57.97 206 ARG A CA 1
ATOM 1662 C C . ARG A 1 206 ? 14.223 -18.354 -9.676 1.00 57.97 206 ARG A C 1
ATOM 1664 O O . ARG A 1 206 ? 15.067 -17.711 -10.287 1.00 57.97 206 ARG A O 1
ATOM 1671 N N . ALA A 1 207 ? 14.530 -19.485 -9.046 1.00 60.84 207 ALA A N 1
ATOM 1672 C CA . ALA A 1 207 ? 15.878 -20.053 -9.034 1.00 60.84 207 ALA A CA 1
ATOM 1673 C C . ALA A 1 207 ? 16.386 -20.394 -10.447 1.00 60.84 207 ALA A C 1
ATOM 1675 O O . ALA A 1 207 ? 17.591 -20.399 -10.680 1.00 60.84 207 ALA A O 1
ATOM 1676 N N . LYS A 1 208 ? 15.486 -20.653 -11.407 1.00 65.31 208 LYS A N 1
ATOM 1677 C CA . LYS A 1 208 ? 15.829 -20.867 -12.823 1.00 65.31 208 LYS A CA 1
ATOM 1678 C C . LYS A 1 208 ? 15.847 -19.574 -13.644 1.00 65.31 208 LYS A C 1
ATOM 1680 O O . LYS A 1 208 ? 16.672 -19.461 -14.547 1.00 65.31 208 LYS A O 1
ATOM 1685 N N . ALA A 1 209 ? 14.937 -18.643 -13.377 1.00 59.06 209 ALA A N 1
ATOM 1686 C CA . ALA A 1 209 ? 14.728 -17.418 -14.139 1.00 59.06 209 ALA A CA 1
ATOM 1687 C C . ALA A 1 209 ? 15.705 -16.321 -13.710 1.00 59.06 209 ALA A C 1
ATOM 1689 O O . ALA A 1 209 ? 16.338 -15.723 -14.571 1.00 59.06 209 ALA A O 1
ATOM 1690 N N . SER A 1 210 ? 15.926 -16.113 -12.406 1.00 56.47 210 SER A N 1
ATOM 1691 C CA . SER A 1 210 ? 16.824 -15.066 -11.903 1.00 56.47 210 SER A CA 1
ATOM 1692 C C . SER A 1 210 ? 18.255 -15.206 -12.437 1.00 56.47 210 SER A C 1
ATOM 1694 O O . SER A 1 210 ? 18.754 -14.217 -12.968 1.00 56.47 210 SER A O 1
ATOM 1696 N N . PRO A 1 211 ? 18.908 -16.389 -12.436 1.00 59.88 211 PRO A N 1
ATOM 1697 C CA . PRO A 1 211 ? 20.238 -16.523 -13.034 1.00 59.88 211 PRO A CA 1
ATOM 1698 C C . PRO A 1 211 ? 20.254 -16.376 -14.562 1.00 59.88 211 PRO A C 1
ATOM 1700 O O . PRO A 1 211 ? 21.291 -16.039 -15.122 1.00 59.88 211 PRO A O 1
ATOM 1703 N N . LYS A 1 212 ? 19.135 -16.650 -15.250 1.00 61.22 212 LYS A N 1
ATOM 1704 C CA . LYS A 1 212 ? 19.033 -16.526 -16.714 1.00 61.22 212 LYS A CA 1
ATOM 1705 C C . LYS A 1 212 ? 18.793 -15.091 -17.163 1.00 61.22 212 LYS A C 1
ATOM 1707 O O . LYS A 1 212 ? 19.396 -14.650 -18.131 1.00 61.22 212 LYS A O 1
ATOM 1712 N N . GLU A 1 213 ? 17.893 -14.393 -16.486 1.00 56.12 213 GLU A N 1
ATOM 1713 C CA . GLU A 1 213 ? 17.475 -13.043 -16.853 1.00 56.12 213 GLU A CA 1
ATOM 1714 C C . GLU A 1 213 ? 18.385 -11.976 -16.256 1.00 56.12 213 GLU A C 1
ATOM 1716 O O . GLU A 1 213 ? 18.669 -10.975 -16.906 1.00 56.12 213 GLU A O 1
ATOM 1721 N N . SER A 1 214 ? 18.863 -12.209 -15.034 1.00 57.09 214 SER A N 1
ATOM 1722 C CA . SER A 1 214 ? 19.650 -11.250 -14.268 1.00 57.09 214 SER A CA 1
ATOM 1723 C C . SER A 1 214 ? 20.738 -11.976 -13.464 1.00 57.09 214 SER A C 1
ATOM 1725 O O . SER A 1 214 ? 20.703 -11.958 -12.232 1.00 57.09 214 SER A O 1
ATOM 1727 N N . PRO A 1 215 ? 21.744 -12.588 -14.126 1.00 56.12 215 PRO A N 1
ATOM 1728 C CA . PRO A 1 215 ? 22.793 -13.400 -13.484 1.00 56.12 215 PRO A CA 1
ATOM 1729 C C . PRO A 1 215 ? 23.596 -12.675 -12.393 1.00 56.12 215 PRO A C 1
ATOM 1731 O O . PRO A 1 215 ? 24.336 -13.308 -11.645 1.00 56.12 215 PRO A O 1
ATOM 1734 N N . ARG A 1 216 ? 23.473 -11.345 -12.317 1.00 51.31 216 ARG A N 1
ATOM 1735 C CA . ARG A 1 216 ? 24.178 -10.460 -11.383 1.00 51.31 216 ARG A CA 1
ATOM 1736 C C . ARG A 1 216 ? 23.274 -9.871 -10.292 1.00 51.31 216 ARG A C 1
ATOM 1738 O O . ARG A 1 216 ? 23.760 -9.111 -9.465 1.00 51.31 216 ARG A O 1
ATOM 1745 N N . ALA A 1 217 ? 21.971 -10.156 -10.306 1.00 55.12 217 ALA A N 1
ATOM 1746 C CA . ALA A 1 217 ? 21.023 -9.549 -9.379 1.00 55.12 217 ALA A CA 1
ATOM 1747 C C . ALA A 1 217 ? 20.944 -10.318 -8.060 1.00 55.12 217 ALA A C 1
ATOM 1749 O O . ALA A 1 217 ? 20.644 -11.511 -8.046 1.00 55.12 217 ALA A O 1
ATOM 1750 N N . ASN A 1 218 ? 21.126 -9.607 -6.949 1.00 55.91 218 ASN A N 1
ATOM 1751 C CA . ASN A 1 218 ? 20.760 -10.109 -5.632 1.00 55.91 218 ASN A CA 1
ATOM 1752 C C . ASN A 1 218 ? 19.283 -9.754 -5.397 1.00 55.91 218 ASN A C 1
ATOM 1754 O O . ASN A 1 218 ? 18.957 -8.677 -4.905 1.00 55.91 218 ASN A O 1
ATOM 1758 N N . VAL A 1 219 ? 18.377 -10.597 -5.897 1.00 55.50 219 VAL A N 1
ATOM 1759 C CA . VAL A 1 219 ? 16.946 -10.272 -5.939 1.00 55.50 219 VAL A CA 1
ATOM 1760 C C . VAL A 1 219 ? 16.330 -10.473 -4.554 1.00 55.50 219 VAL A C 1
ATOM 1762 O O . VAL A 1 219 ? 16.113 -11.612 -4.141 1.00 55.50 219 VAL A O 1
ATOM 1765 N N . TRP A 1 220 ? 16.013 -9.381 -3.859 1.00 55.34 220 TRP A N 1
ATOM 1766 C CA . TRP A 1 220 ? 15.256 -9.408 -2.602 1.00 55.34 220 TRP A CA 1
ATOM 1767 C C . TRP A 1 220 ? 13.797 -9.853 -2.812 1.00 55.34 220 TRP A C 1
ATOM 1769 O O . TRP A 1 220 ? 13.259 -9.792 -3.920 1.00 55.34 220 TRP A O 1
ATOM 1779 N N . ASN A 1 221 ? 13.155 -10.377 -1.767 1.00 56.38 221 ASN A N 1
ATOM 1780 C CA . ASN A 1 221 ? 11.744 -10.776 -1.818 1.00 56.38 221 ASN A CA 1
ATOM 1781 C C . ASN A 1 221 ? 10.827 -9.543 -1.761 1.00 56.38 221 ASN A C 1
ATOM 1783 O O . ASN A 1 221 ? 11.111 -8.621 -1.004 1.00 56.38 221 ASN A O 1
ATOM 1787 N N . GLY A 1 222 ? 9.734 -9.544 -2.538 1.00 62.12 222 GLY A N 1
ATOM 1788 C CA . GLY A 1 222 ? 8.673 -8.536 -2.445 1.00 62.12 222 GLY A CA 1
ATOM 1789 C C . GLY A 1 222 ? 8.278 -7.833 -3.738 1.00 62.12 222 GLY A C 1
ATOM 1790 O O . GLY A 1 222 ? 8.677 -8.236 -4.829 1.00 62.12 222 GLY A O 1
ATOM 1791 N N . VAL A 1 223 ? 7.460 -6.788 -3.605 1.00 53.44 223 VAL A N 1
ATOM 1792 C CA . VAL A 1 223 ? 7.134 -5.867 -4.702 1.00 53.44 223 VAL A CA 1
ATOM 1793 C C . VAL A 1 223 ? 8.301 -4.914 -4.872 1.00 53.44 223 VAL A C 1
ATOM 1795 O O . VAL A 1 223 ? 8.732 -4.284 -3.910 1.00 53.44 223 VAL A O 1
ATOM 1798 N N . GLN A 1 224 ? 8.829 -4.844 -6.087 1.00 66.81 224 GLN A N 1
ATOM 1799 C CA . GLN A 1 224 ? 9.931 -3.956 -6.431 1.00 66.81 224 GLN A CA 1
ATOM 1800 C C . GLN A 1 224 ? 9.448 -2.995 -7.511 1.00 66.81 224 GLN A C 1
ATOM 1802 O O . GLN A 1 224 ? 8.858 -3.426 -8.508 1.00 66.81 224 GLN A O 1
ATOM 1807 N N . GLU A 1 225 ? 9.688 -1.700 -7.310 1.00 63.22 225 GLU A N 1
ATOM 1808 C CA . GLU A 1 225 ? 9.615 -0.750 -8.415 1.00 63.22 225 GLU A CA 1
ATOM 1809 C C . GLU A 1 225 ? 10.809 -1.019 -9.329 1.00 63.22 225 GLU A C 1
ATOM 1811 O O . GLU A 1 225 ? 11.930 -1.243 -8.876 1.00 63.22 225 GLU A O 1
ATOM 1816 N N . THR A 1 226 ? 10.564 -1.099 -10.628 1.00 68.12 226 THR A N 1
ATOM 1817 C CA . THR A 1 226 ? 11.608 -1.374 -11.600 1.00 68.12 226 THR A CA 1
ATOM 1818 C C . THR A 1 226 ? 11.301 -0.652 -12.892 1.00 68.12 226 THR A C 1
ATOM 1820 O O . THR A 1 226 ? 10.216 -0.772 -13.456 1.00 68.12 226 THR A O 1
ATOM 1823 N N . ALA A 1 227 ? 12.301 0.053 -13.409 1.00 65.69 227 ALA A N 1
ATOM 1824 C CA . ALA A 1 227 ? 12.185 0.702 -14.703 1.00 65.69 227 ALA A CA 1
ATOM 1825 C C . ALA A 1 227 ? 12.521 -0.243 -15.877 1.00 65.69 227 ALA A C 1
ATOM 1827 O O . ALA A 1 227 ? 12.724 0.192 -17.008 1.00 65.69 227 ALA A O 1
ATOM 1828 N N . ARG A 1 228 ? 12.595 -1.562 -15.634 1.00 68.19 228 ARG A N 1
ATOM 1829 C CA . ARG A 1 228 ? 12.996 -2.570 -16.636 1.00 68.19 228 ARG A CA 1
ATOM 1830 C C . ARG A 1 228 ? 12.146 -2.554 -17.903 1.00 68.19 228 ARG A C 1
AT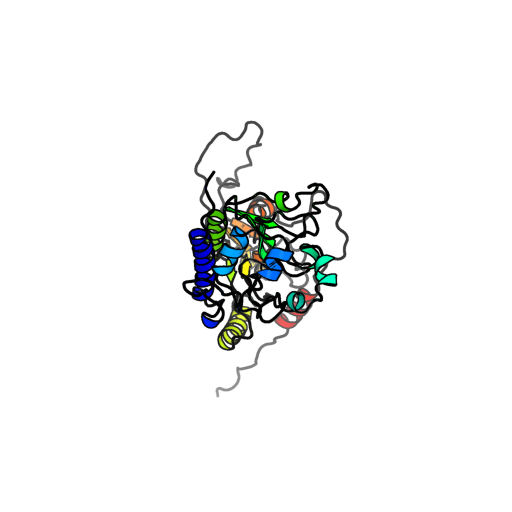OM 1832 O O . ARG A 1 228 ? 12.657 -2.881 -18.966 1.00 68.19 228 ARG A O 1
ATOM 1839 N N . TYR A 1 229 ? 10.866 -2.222 -17.791 1.00 67.38 229 TYR A N 1
ATOM 1840 C CA . TYR A 1 229 ? 9.963 -2.155 -18.945 1.00 67.38 229 TYR A CA 1
ATOM 1841 C C . TYR A 1 229 ? 9.827 -0.739 -19.511 1.00 67.38 229 TYR A C 1
ATOM 1843 O O . TYR A 1 229 ? 9.209 -0.557 -20.555 1.00 67.38 229 TYR A O 1
ATOM 1851 N N . GLU A 1 230 ? 10.435 0.246 -18.851 1.00 68.56 230 GLU A N 1
ATOM 1852 C CA . GLU A 1 230 ? 10.532 1.622 -19.337 1.00 68.56 230 GLU A CA 1
ATOM 1853 C C . GLU A 1 230 ? 11.793 1.842 -20.164 1.00 68.56 230 GLU A C 1
ATOM 1855 O O . GLU A 1 230 ? 11.810 2.727 -21.014 1.00 68.56 230 GLU A O 1
ATOM 1860 N N . TYR A 1 231 ? 12.833 1.029 -19.951 1.00 73.00 231 TYR A N 1
ATOM 1861 C CA . TYR A 1 231 ? 14.104 1.161 -20.648 1.00 73.00 231 TYR A CA 1
ATOM 1862 C C . TYR A 1 231 ? 14.576 -0.147 -21.287 1.00 73.00 231 TYR A C 1
ATOM 1864 O O . TYR A 1 231 ? 14.405 -1.226 -20.728 1.00 73.00 231 TYR A O 1
ATOM 1872 N N . PHE A 1 232 ? 15.242 -0.061 -22.438 1.00 76.62 232 PHE A N 1
ATOM 1873 C CA . PHE A 1 232 ? 15.915 -1.193 -23.072 1.00 76.62 232 PHE A CA 1
ATOM 1874 C C . PHE A 1 232 ? 17.353 -0.862 -23.448 1.00 76.62 232 PHE A C 1
ATOM 1876 O O . PHE A 1 232 ? 17.701 0.273 -23.758 1.00 76.62 232 PHE A O 1
ATOM 1883 N N . LEU A 1 233 ? 18.200 -1.887 -23.428 1.00 78.12 233 LEU A N 1
ATOM 1884 C CA . LEU A 1 233 ? 19.603 -1.771 -23.796 1.00 78.12 233 LEU A CA 1
ATOM 1885 C C . LEU A 1 233 ? 19.782 -2.133 -25.267 1.00 78.12 233 LEU A C 1
ATOM 1887 O O . LEU A 1 233 ? 19.465 -3.249 -25.678 1.00 78.12 233 LEU A O 1
ATOM 1891 N N . GLN A 1 234 ? 20.329 -1.210 -26.051 1.00 78.25 234 GLN A N 1
ATOM 1892 C CA . GLN A 1 234 ? 20.809 -1.475 -27.398 1.00 78.25 234 GLN A CA 1
ATOM 1893 C C . GLN A 1 234 ? 22.331 -1.637 -27.371 1.00 78.25 234 GLN A C 1
ATOM 1895 O O . GLN A 1 234 ? 23.077 -0.745 -26.962 1.00 78.25 234 GLN A O 1
ATOM 1900 N N . ILE A 1 235 ? 22.776 -2.801 -27.841 1.00 78.31 235 ILE A N 1
ATOM 1901 C CA . ILE A 1 235 ? 24.180 -3.114 -28.097 1.00 78.31 235 ILE A CA 1
ATOM 1902 C C . ILE A 1 235 ? 24.344 -3.120 -29.614 1.00 78.31 235 ILE A C 1
ATOM 1904 O O . ILE A 1 235 ? 23.885 -4.043 -30.286 1.00 78.31 235 ILE A O 1
ATOM 1908 N N . ASP A 1 236 ? 24.934 -2.060 -30.153 1.00 77.69 236 ASP A N 1
ATOM 1909 C CA . ASP A 1 236 ? 25.328 -1.988 -31.557 1.00 77.69 236 ASP A CA 1
ATOM 1910 C C . ASP A 1 236 ? 26.803 -2.384 -31.737 1.00 77.69 236 ASP A C 1
ATOM 1912 O O . ASP A 1 236 ? 27.487 -2.793 -30.797 1.00 77.69 236 ASP A O 1
ATOM 1916 N N . GLU A 1 237 ? 27.289 -2.324 -32.975 1.00 78.56 237 GLU A N 1
ATOM 1917 C CA . GLU A 1 237 ? 28.659 -2.714 -33.310 1.00 78.56 237 GLU A CA 1
ATOM 1918 C C . GLU A 1 237 ? 29.707 -1.812 -32.632 1.00 78.56 237 GLU A C 1
ATOM 1920 O O . GLU A 1 237 ? 30.763 -2.297 -32.229 1.00 78.56 237 GLU A O 1
ATOM 1925 N N . GLU A 1 238 ? 29.402 -0.523 -32.435 1.00 78.50 238 GLU A N 1
ATOM 1926 C CA . GLU A 1 238 ? 30.250 0.418 -31.690 1.00 78.50 238 GLU A CA 1
ATOM 1927 C C . GLU A 1 238 ? 30.371 -0.017 -30.224 1.00 78.50 238 GLU A C 1
ATOM 1929 O O . GLU A 1 238 ? 31.484 -0.192 -29.720 1.00 78.50 238 GLU A O 1
ATOM 1934 N N . ALA A 1 239 ? 29.234 -0.271 -29.567 1.00 77.75 239 ALA A N 1
ATOM 1935 C CA . ALA A 1 239 ? 29.184 -0.769 -28.197 1.00 77.75 239 ALA A CA 1
ATOM 1936 C C . ALA A 1 239 ? 29.945 -2.095 -28.048 1.00 77.75 239 ALA A C 1
ATOM 1938 O O . ALA A 1 239 ? 30.755 -2.254 -27.134 1.00 77.75 239 ALA A O 1
ATOM 1939 N N . LEU A 1 240 ? 29.729 -3.039 -28.969 1.00 79.12 240 LEU A N 1
ATOM 1940 C CA . LEU A 1 240 ? 30.372 -4.352 -28.941 1.00 79.12 240 LEU A CA 1
ATOM 1941 C C . LEU A 1 240 ? 31.895 -4.249 -29.106 1.00 79.12 240 LEU A C 1
ATOM 1943 O O . LEU A 1 240 ? 32.641 -4.886 -28.363 1.00 79.12 240 LEU A O 1
ATOM 1947 N N . ASN A 1 241 ? 32.362 -3.426 -30.046 1.00 80.69 241 ASN A N 1
ATOM 1948 C CA . ASN A 1 241 ? 33.787 -3.203 -30.269 1.00 80.69 241 ASN A CA 1
ATOM 1949 C C . ASN A 1 241 ? 34.450 -2.519 -29.073 1.00 80.69 241 ASN A C 1
ATOM 1951 O O . ASN A 1 241 ? 35.543 -2.926 -28.686 1.00 80.69 241 ASN A O 1
ATOM 1955 N N . GLY A 1 242 ? 33.780 -1.542 -28.455 1.00 77.38 242 GLY A N 1
ATOM 1956 C CA . GLY A 1 242 ? 34.260 -0.906 -27.230 1.00 77.38 242 GLY A CA 1
ATOM 1957 C C . GLY A 1 242 ? 34.390 -1.906 -26.081 1.00 77.38 242 GLY A C 1
ATOM 1958 O O . GLY A 1 242 ? 35.433 -1.965 -25.439 1.00 77.38 242 GLY A O 1
ATOM 1959 N N . ILE A 1 243 ? 33.369 -2.744 -25.853 1.00 73.94 243 ILE A N 1
ATOM 1960 C CA . ILE A 1 243 ? 33.382 -3.764 -24.787 1.00 73.94 243 ILE A CA 1
ATOM 1961 C C . ILE A 1 243 ? 34.522 -4.769 -24.997 1.00 73.94 243 ILE A C 1
ATOM 1963 O O . ILE A 1 243 ? 35.205 -5.124 -24.041 1.00 73.94 243 ILE A O 1
ATOM 1967 N N . ASN A 1 244 ? 34.761 -5.203 -26.237 1.00 76.25 244 ASN A N 1
ATOM 1968 C CA . ASN A 1 244 ? 35.812 -6.174 -26.560 1.00 76.25 244 ASN A CA 1
ATOM 1969 C C . ASN A 1 244 ? 37.239 -5.622 -26.409 1.00 76.25 244 ASN A C 1
ATOM 1971 O O . ASN A 1 244 ? 38.192 -6.399 -26.393 1.00 76.25 244 ASN A O 1
ATOM 1975 N N . GLN A 1 245 ? 37.394 -4.300 -26.337 1.00 72.94 245 GLN A N 1
ATOM 1976 C CA . GLN A 1 245 ? 38.682 -3.629 -26.152 1.00 72.94 245 GLN A CA 1
ATOM 1977 C C . GLN A 1 245 ? 38.993 -3.335 -24.680 1.00 72.94 245 GLN A C 1
ATOM 1979 O O . GLN A 1 245 ? 40.115 -2.937 -24.372 1.00 72.94 245 GLN A O 1
ATOM 1984 N N . ILE A 1 246 ? 38.030 -3.539 -23.775 1.00 69.31 246 ILE A N 1
ATOM 1985 C CA . ILE A 1 246 ? 38.235 -3.361 -22.339 1.00 69.31 246 ILE A CA 1
ATOM 1986 C C . ILE A 1 246 ? 39.003 -4.556 -21.780 1.00 69.31 246 ILE A C 1
ATOM 1988 O O . ILE A 1 246 ? 38.545 -5.698 -21.857 1.00 69.31 246 ILE A O 1
ATOM 1992 N N . ASP A 1 247 ? 40.137 -4.272 -21.142 1.00 65.81 247 ASP A N 1
ATOM 1993 C CA . ASP A 1 247 ? 40.719 -5.204 -20.187 1.00 65.81 247 ASP A CA 1
ATOM 1994 C C . ASP A 1 247 ? 39.831 -5.237 -18.935 1.00 65.81 247 ASP A C 1
ATOM 1996 O O . ASP A 1 247 ? 39.459 -4.201 -18.379 1.00 65.81 247 ASP A O 1
ATOM 2000 N N . VAL A 1 248 ? 39.452 -6.436 -18.498 1.00 57.53 248 VAL A N 1
ATOM 2001 C CA . VAL A 1 248 ? 38.554 -6.656 -17.354 1.00 57.53 248 VAL A CA 1
ATOM 2002 C C . VAL A 1 248 ? 39.144 -6.048 -16.075 1.00 57.53 248 VAL A C 1
ATOM 2004 O O . VAL A 1 248 ? 38.399 -5.649 -15.180 1.00 57.53 248 VAL A O 1
ATOM 2007 N N . ASP A 1 249 ? 40.469 -5.913 -16.012 1.00 58.34 249 ASP A N 1
ATOM 2008 C CA . ASP A 1 249 ? 41.172 -5.281 -14.897 1.00 58.34 249 ASP A CA 1
ATOM 2009 C C . ASP A 1 249 ? 41.094 -3.730 -14.911 1.00 58.34 249 ASP A C 1
ATOM 2011 O O . ASP A 1 249 ? 41.313 -3.104 -13.874 1.00 58.34 249 ASP A O 1
ATOM 2015 N N . ASP A 1 250 ? 40.671 -3.108 -16.023 1.00 58.03 250 ASP A N 1
ATOM 2016 C CA . ASP A 1 250 ? 40.541 -1.647 -16.221 1.00 58.03 250 ASP A CA 1
ATOM 2017 C C . ASP A 1 250 ? 39.080 -1.130 -16.145 1.00 58.03 250 ASP A C 1
ATOM 2019 O O . ASP A 1 250 ? 38.775 0.036 -16.442 1.00 58.03 250 ASP A O 1
ATOM 2023 N N . LEU A 1 251 ? 38.153 -1.994 -15.716 1.00 54.16 251 LEU A N 1
ATOM 2024 C CA . LEU A 1 251 ? 36.707 -1.737 -15.639 1.00 54.16 251 LEU A CA 1
ATOM 2025 C C . LEU A 1 251 ? 36.235 -0.534 -14.791 1.00 54.16 251 LEU A C 1
ATOM 2027 O O . LEU A 1 251 ? 35.109 -0.099 -15.032 1.00 54.16 251 LEU A O 1
ATOM 2031 N N . PRO A 1 252 ? 36.986 0.041 -13.826 1.00 51.06 252 PRO A N 1
ATOM 2032 C CA . PRO A 1 252 ? 36.481 1.211 -13.109 1.00 51.06 252 PRO A CA 1
ATOM 2033 C C . PRO A 1 252 ? 36.639 2.539 -13.872 1.00 51.06 252 PRO A C 1
ATOM 2035 O O . PRO A 1 252 ? 36.100 3.539 -13.407 1.00 51.06 252 PRO A O 1
ATOM 2038 N N . VAL A 1 253 ? 37.408 2.609 -14.977 1.00 49.16 253 VAL A N 1
ATOM 2039 C CA . VAL A 1 253 ? 37.908 3.918 -15.476 1.00 49.16 253 VAL A CA 1
ATOM 2040 C C . VAL A 1 253 ? 37.910 4.099 -17.004 1.00 49.16 253 VAL A C 1
ATOM 2042 O O . VAL A 1 253 ? 38.058 5.228 -17.483 1.00 49.16 253 VAL A O 1
ATOM 2045 N N . THR A 1 254 ? 37.740 3.056 -17.822 1.00 51.69 254 THR A N 1
ATOM 2046 C CA . THR A 1 254 ? 37.916 3.223 -19.276 1.00 51.69 254 THR A CA 1
ATOM 2047 C C . THR A 1 254 ? 36.676 3.788 -19.977 1.00 51.69 254 THR A C 1
ATOM 2049 O O . THR A 1 254 ? 35.678 3.120 -20.229 1.00 51.69 254 THR A O 1
ATOM 2052 N N . ARG A 1 255 ? 36.800 5.058 -20.379 1.00 55.59 255 ARG A N 1
ATOM 2053 C CA . ARG A 1 255 ? 35.921 5.831 -21.278 1.00 55.59 255 ARG A CA 1
ATOM 2054 C C . ARG A 1 255 ? 35.857 5.270 -22.714 1.00 55.59 255 ARG A C 1
ATOM 2056 O O . ARG A 1 255 ? 35.895 6.032 -23.674 1.00 55.59 255 ARG A O 1
ATOM 2063 N N . GLN A 1 256 ? 35.872 3.956 -22.908 1.00 60.06 256 GLN A N 1
ATOM 2064 C CA . GLN A 1 256 ? 35.981 3.360 -24.246 1.00 60.06 256 GLN A CA 1
ATOM 2065 C C . GLN A 1 256 ? 34.808 2.451 -24.602 1.00 60.06 256 GLN A C 1
ATOM 2067 O O . GLN A 1 256 ? 34.438 2.405 -25.773 1.00 60.06 256 GLN A O 1
ATOM 2072 N N . ALA A 1 257 ? 34.141 1.828 -23.627 1.00 70.06 257 ALA A N 1
ATOM 2073 C CA . ALA A 1 257 ? 32.907 1.099 -23.893 1.00 70.06 257 ALA A CA 1
ATOM 2074 C C . ALA A 1 257 ? 31.691 1.776 -23.282 1.00 70.06 257 ALA A C 1
ATOM 2076 O O . ALA A 1 257 ? 31.717 2.302 -22.170 1.00 70.06 257 ALA A O 1
ATOM 2077 N N . HIS A 1 258 ? 30.602 1.704 -24.025 1.00 75.06 258 HIS A N 1
ATOM 2078 C CA . HIS A 1 258 ? 29.297 2.175 -23.619 1.00 75.06 258 HIS A CA 1
ATOM 2079 C C . HIS A 1 258 ? 28.241 1.293 -24.272 1.00 75.06 258 HIS A C 1
ATOM 2081 O O . HIS A 1 258 ? 28.506 0.580 -25.235 1.00 75.06 258 HIS A O 1
ATOM 2087 N N . ILE A 1 259 ? 27.038 1.367 -23.735 1.00 76.44 259 ILE A N 1
ATOM 2088 C CA . ILE A 1 259 ? 25.827 0.780 -24.301 1.00 76.44 259 ILE A CA 1
ATOM 2089 C C . ILE A 1 259 ? 24.784 1.887 -24.414 1.00 76.44 259 ILE A C 1
ATOM 2091 O O . ILE A 1 259 ? 24.848 2.876 -23.680 1.00 76.44 259 ILE A O 1
ATOM 2095 N N . LYS A 1 260 ? 23.819 1.738 -25.320 1.00 80.88 260 LYS A N 1
ATOM 2096 C CA . LYS A 1 260 ? 22.707 2.684 -25.421 1.00 80.88 260 LYS A CA 1
ATOM 2097 C C . LYS A 1 260 ? 21.579 2.214 -24.511 1.00 80.88 260 LYS A C 1
ATOM 2099 O O . LYS A 1 260 ? 21.087 1.103 -24.677 1.00 80.88 260 LYS A O 1
ATOM 2104 N N . LEU A 1 261 ? 21.181 3.042 -23.557 1.00 79.12 261 LEU A N 1
ATOM 2105 C CA . LEU A 1 261 ? 19.960 2.871 -22.782 1.00 79.12 261 LEU A CA 1
ATOM 2106 C C . LEU A 1 261 ? 18.869 3.696 -23.455 1.00 79.12 261 LEU A C 1
ATOM 2108 O O . LEU A 1 261 ? 19.031 4.898 -23.619 1.00 79.12 261 LEU A O 1
ATOM 2112 N N . ILE A 1 262 ? 17.783 3.057 -23.860 1.00 76.31 262 ILE A N 1
ATOM 2113 C CA . ILE A 1 262 ? 16.704 3.664 -24.636 1.00 76.31 262 ILE A CA 1
ATOM 2114 C C . ILE A 1 262 ? 15.447 3.668 -23.790 1.00 76.31 262 ILE A C 1
ATOM 2116 O O . ILE A 1 262 ? 15.113 2.645 -23.204 1.00 76.31 262 ILE A O 1
ATOM 2120 N N . ARG A 1 263 ? 14.741 4.791 -23.747 1.00 75.19 263 ARG A N 1
ATOM 2121 C CA . ARG A 1 263 ? 13.460 4.943 -23.070 1.00 75.19 263 ARG A CA 1
ATOM 2122 C C . ARG A 1 263 ? 12.315 4.555 -24.013 1.00 75.19 263 ARG A C 1
ATOM 2124 O O . ARG A 1 263 ? 12.161 5.127 -25.088 1.00 75.19 263 ARG A O 1
ATOM 2131 N N . ALA A 1 264 ? 11.525 3.562 -23.620 1.00 69.94 264 ALA A N 1
ATOM 2132 C CA . ALA A 1 264 ? 10.541 2.886 -24.463 1.00 69.94 264 ALA A CA 1
ATOM 2133 C C . ALA A 1 264 ? 9.295 3.707 -24.785 1.00 69.94 264 ALA A C 1
ATOM 2135 O O . ALA A 1 264 ? 8.716 3.545 -25.858 1.00 69.94 264 ALA A O 1
ATOM 2136 N N . ASP A 1 265 ? 8.894 4.587 -23.876 1.00 67.25 265 ASP A N 1
ATOM 2137 C CA . ASP A 1 265 ? 7.757 5.488 -24.043 1.00 67.25 265 ASP A CA 1
ATOM 2138 C C . ASP A 1 265 ? 8.166 6.860 -24.596 1.00 67.25 265 ASP A C 1
ATOM 2140 O O . ASP A 1 265 ? 7.313 7.738 -24.734 1.00 67.25 265 ASP A O 1
ATOM 2144 N N . TRP A 1 266 ? 9.448 7.061 -24.927 1.00 72.38 266 TRP A N 1
ATOM 2145 C CA . TRP A 1 266 ? 9.922 8.349 -25.409 1.00 72.38 266 TRP A CA 1
ATOM 2146 C C . TRP A 1 266 ? 9.264 8.712 -26.744 1.00 72.38 266 TRP A C 1
ATOM 2148 O O . TRP A 1 266 ? 9.216 7.922 -27.690 1.00 72.38 266 TRP A O 1
ATOM 2158 N N . GLN A 1 267 ? 8.749 9.937 -26.803 1.00 62.69 267 GLN A N 1
ATOM 2159 C CA . GLN A 1 267 ? 8.174 10.548 -27.992 1.00 62.69 267 GLN A CA 1
ATOM 2160 C C . GLN A 1 267 ? 8.918 11.864 -28.236 1.00 62.69 267 GLN A C 1
ATOM 2162 O O . GLN A 1 267 ? 9.063 12.630 -27.279 1.00 62.69 267 GLN A O 1
ATOM 2167 N N . PRO A 1 268 ? 9.327 12.171 -29.479 1.00 61.31 268 PRO A N 1
ATOM 2168 C CA . PRO A 1 268 ? 9.850 13.490 -29.803 1.00 61.31 268 PRO A CA 1
ATOM 2169 C C . PRO A 1 268 ? 8.784 14.526 -29.451 1.00 61.31 268 PRO A C 1
ATOM 2171 O O . PRO A 1 268 ? 7.657 14.472 -29.962 1.00 61.31 268 PRO A O 1
ATOM 2174 N N . THR A 1 269 ? 9.092 15.465 -28.562 1.00 56.91 269 THR A N 1
ATOM 2175 C CA . THR A 1 269 ? 8.170 16.553 -28.240 1.00 56.91 269 THR A CA 1
ATOM 2176 C C . THR A 1 269 ? 8.123 17.523 -29.414 1.00 56.91 269 THR A C 1
ATOM 2178 O O . THR A 1 269 ? 8.828 18.518 -29.452 1.00 56.91 269 THR A O 1
ATOM 2181 N N . GLY A 1 270 ? 7.251 17.258 -30.389 1.00 47.75 270 GLY A N 1
ATOM 2182 C CA . GLY A 1 270 ? 7.072 18.084 -31.592 1.00 47.75 270 GLY A CA 1
ATOM 2183 C C . GLY A 1 270 ? 6.459 19.476 -31.362 1.00 47.75 270 GLY A C 1
ATOM 2184 O O . GLY A 1 270 ? 5.785 19.993 -32.252 1.00 47.75 270 GLY A O 1
ATOM 2185 N N . LYS A 1 271 ? 6.622 20.088 -30.183 1.00 46.97 271 LYS A N 1
ATOM 2186 C CA . LYS A 1 271 ? 6.144 21.445 -29.900 1.00 46.97 271 LYS A CA 1
ATOM 2187 C C . LYS A 1 271 ? 7.318 22.408 -29.808 1.00 46.97 271 LYS A C 1
ATOM 2189 O O . LYS A 1 271 ? 7.858 22.651 -28.738 1.00 46.97 271 LYS A O 1
ATOM 2194 N N . HIS A 1 272 ? 7.610 23.034 -30.944 1.00 52.12 272 HIS A N 1
ATOM 2195 C CA . HIS A 1 272 ? 8.216 24.358 -30.986 1.00 52.12 272 HIS A CA 1
ATOM 2196 C C . HIS A 1 272 ? 7.326 25.333 -30.200 1.00 52.12 272 HIS A C 1
ATOM 2198 O O . HIS A 1 272 ? 6.315 25.814 -30.712 1.00 52.12 272 HIS A O 1
ATOM 2204 N N . GLY A 1 273 ? 7.663 25.582 -28.943 1.00 43.72 273 GLY A N 1
ATOM 2205 C CA . GLY A 1 273 ? 6.999 26.565 -28.101 1.00 43.72 273 GLY A CA 1
ATOM 2206 C C . GLY A 1 273 ? 8.060 27.277 -27.291 1.00 43.72 273 GLY A C 1
ATOM 2207 O O . GLY A 1 273 ? 8.582 26.680 -26.365 1.00 43.72 273 GLY A O 1
ATOM 2208 N N . GLU A 1 274 ? 8.395 28.490 -27.736 1.00 44.56 274 GLU A N 1
ATOM 2209 C CA . GLU A 1 274 ? 9.068 29.561 -26.991 1.00 44.56 274 GLU A CA 1
ATOM 2210 C C . GLU A 1 274 ? 9.953 29.062 -25.843 1.00 44.56 274 GLU A C 1
ATOM 2212 O O . GLU A 1 274 ? 9.520 29.011 -24.695 1.00 44.56 274 GLU A O 1
ATOM 2217 N N . ALA A 1 275 ? 11.202 28.708 -26.170 1.00 44.56 275 ALA A N 1
ATOM 2218 C CA . ALA A 1 275 ? 12.255 28.648 -25.164 1.00 44.56 275 ALA A CA 1
ATOM 2219 C C . ALA A 1 275 ? 12.161 29.929 -24.327 1.00 44.56 275 ALA A C 1
ATOM 2221 O O . ALA A 1 275 ? 12.121 31.028 -24.897 1.00 44.56 275 ALA A O 1
ATOM 2222 N N . GLU A 1 276 ? 12.065 29.788 -23.003 1.00 45.72 276 GLU A N 1
ATOM 2223 C CA . GLU A 1 276 ? 12.142 30.937 -22.111 1.00 45.72 276 GLU A CA 1
ATOM 2224 C C . GLU A 1 276 ? 13.382 31.746 -22.510 1.00 45.72 276 GLU A C 1
ATOM 2226 O O . GLU A 1 276 ? 14.447 31.173 -22.733 1.00 45.72 276 GLU A O 1
ATOM 2231 N N . GLU A 1 277 ? 13.257 33.072 -22.624 1.00 48.59 277 GLU A N 1
ATOM 2232 C CA . GLU A 1 277 ? 14.291 33.990 -23.151 1.00 48.59 277 GLU A CA 1
ATOM 2233 C C . GLU A 1 277 ? 15.676 33.868 -22.467 1.00 48.59 277 GLU A C 1
ATOM 2235 O O . GLU A 1 277 ? 16.651 34.467 -22.921 1.00 48.59 277 GLU A O 1
ATOM 2240 N N . ASN A 1 278 ? 15.775 33.087 -21.387 1.00 47.12 278 ASN A N 1
ATOM 2241 C CA . ASN A 1 278 ? 16.979 32.845 -20.603 1.00 47.12 278 ASN A CA 1
ATOM 2242 C C . ASN A 1 278 ? 17.559 31.422 -20.710 1.00 47.12 278 ASN A C 1
ATOM 2244 O O . ASN A 1 278 ? 18.652 31.199 -20.179 1.00 47.12 278 ASN A O 1
ATOM 2248 N N . GLU A 1 279 ? 16.907 30.471 -21.385 1.00 43.69 279 GLU A N 1
ATOM 2249 C CA . GLU A 1 279 ? 17.527 29.175 -21.672 1.00 43.69 279 GLU A CA 1
ATOM 2250 C C . GLU A 1 279 ? 18.460 29.318 -22.871 1.00 43.69 279 GLU A C 1
ATOM 2252 O O . GLU A 1 279 ? 18.052 29.615 -23.995 1.00 43.69 279 GLU A O 1
ATOM 2257 N N . LYS A 1 280 ? 19.763 29.145 -22.622 1.00 44.00 280 LYS A N 1
ATOM 2258 C CA . LYS A 1 280 ? 20.749 29.109 -23.701 1.00 44.00 280 LYS A CA 1
ATOM 2259 C C . LYS A 1 280 ? 20.362 27.959 -24.633 1.00 44.00 280 LYS A C 1
ATOM 2261 O O . LYS A 1 280 ? 20.334 26.827 -24.158 1.00 44.00 280 LYS A O 1
ATOM 2266 N N . PRO A 1 281 ? 20.085 28.219 -25.921 1.00 44.16 281 PRO A N 1
ATOM 2267 C CA . PRO A 1 281 ? 19.767 27.154 -26.853 1.00 44.16 281 PRO A CA 1
ATOM 2268 C C . PRO A 1 281 ? 20.939 26.173 -26.876 1.00 44.16 281 PRO A C 1
ATOM 2270 O O . PRO A 1 281 ? 22.077 26.578 -27.117 1.00 44.16 281 PRO A O 1
ATOM 2273 N N . TYR A 1 282 ? 20.661 24.909 -26.571 1.00 48.00 282 TYR A N 1
ATOM 2274 C CA . TYR A 1 282 ? 21.643 23.839 -26.676 1.00 48.00 282 TYR A CA 1
ATOM 2275 C C . TYR A 1 282 ? 22.072 23.683 -28.143 1.00 48.00 282 TYR A C 1
ATOM 2277 O O . TYR A 1 282 ? 21.256 23.845 -29.061 1.00 48.00 282 TYR A O 1
ATOM 2285 N N . ASP A 1 283 ? 23.363 23.424 -28.363 1.00 41.75 283 ASP A N 1
ATOM 2286 C CA . ASP A 1 283 ? 23.928 23.262 -29.703 1.00 41.75 283 ASP A CA 1
ATOM 2287 C C . ASP A 1 283 ? 23.342 22.008 -30.381 1.00 41.75 283 ASP A C 1
ATOM 2289 O O . ASP A 1 283 ? 23.301 20.926 -29.796 1.00 41.75 283 ASP A O 1
ATOM 2293 N N . GLU A 1 284 ? 22.890 22.152 -31.628 1.00 41.69 284 GLU A N 1
ATOM 2294 C CA . GLU A 1 284 ? 22.449 21.035 -32.473 1.00 41.69 284 GLU A CA 1
ATOM 2295 C C . GLU A 1 284 ? 23.635 20.127 -32.840 1.00 41.69 284 GLU A C 1
ATOM 2297 O O . GLU A 1 284 ? 24.688 20.614 -33.260 1.00 41.69 284 GLU A O 1
ATOM 2302 N N . ILE A 1 285 ? 23.459 18.802 -32.752 1.00 42.44 285 ILE A N 1
ATOM 2303 C CA . ILE A 1 285 ? 24.459 17.806 -33.173 1.00 42.44 285 ILE A CA 1
ATOM 2304 C C . ILE A 1 285 ? 23.845 16.956 -34.289 1.00 42.44 285 ILE A C 1
ATOM 2306 O O . ILE A 1 285 ? 22.838 16.288 -34.080 1.00 42.44 285 ILE A O 1
ATOM 2310 N N . ASP A 1 286 ? 24.431 16.990 -35.490 1.00 43.25 286 ASP A N 1
ATOM 2311 C CA . ASP A 1 286 ? 23.956 16.242 -36.670 1.00 43.25 286 ASP A CA 1
ATOM 2312 C C . ASP A 1 286 ? 22.452 16.428 -36.978 1.00 43.25 286 ASP A C 1
ATOM 2314 O O . ASP A 1 286 ? 21.767 15.523 -37.456 1.00 43.25 286 ASP A O 1
ATOM 2318 N N . GLY A 1 287 ? 21.926 17.629 -36.710 1.00 46.72 287 GLY A N 1
ATOM 2319 C CA . GLY A 1 287 ? 20.521 17.981 -36.937 1.00 46.72 287 GLY A CA 1
ATOM 2320 C C . GLY A 1 287 ? 19.541 17.414 -35.904 1.00 46.72 287 GLY A C 1
ATOM 2321 O O . GLY A 1 287 ? 18.340 17.454 -36.153 1.00 46.72 287 GLY A O 1
ATOM 2322 N N . SER A 1 288 ? 20.037 16.884 -34.780 1.00 43.56 288 SER A N 1
ATOM 2323 C CA . SER A 1 288 ? 19.242 16.440 -33.627 1.00 43.56 288 SER A CA 1
ATOM 2324 C C . SER A 1 288 ? 19.620 17.257 -32.388 1.00 43.56 288 SER A C 1
ATOM 2326 O O . SER A 1 288 ? 20.804 17.508 -32.137 1.00 43.56 288 SER A O 1
ATOM 2328 N N . ARG A 1 289 ? 18.627 17.695 -31.615 1.00 54.12 289 ARG A N 1
ATOM 2329 C CA . ARG A 1 289 ? 18.816 18.388 -30.336 1.00 54.12 289 ARG A CA 1
ATOM 2330 C C . ARG A 1 289 ? 18.721 17.427 -29.152 1.00 54.12 289 ARG A C 1
ATOM 2332 O O . ARG A 1 289 ? 18.406 16.248 -29.297 1.00 54.12 289 ARG A O 1
ATOM 2339 N N . GLU A 1 290 ? 19.056 17.928 -27.967 1.00 50.34 290 GLU A N 1
ATOM 2340 C CA . GLU A 1 290 ? 19.057 17.170 -26.709 1.00 50.34 290 GLU A CA 1
ATOM 2341 C C . GLU A 1 290 ? 17.691 16.530 -26.390 1.00 50.34 290 GLU A C 1
ATOM 2343 O O . GLU A 1 290 ? 17.610 15.445 -25.822 1.00 50.34 290 GLU A O 1
ATOM 2348 N N . ASP A 1 291 ? 16.625 17.180 -26.836 1.00 52.72 291 ASP A N 1
ATOM 2349 C CA . ASP A 1 291 ? 15.222 16.795 -26.741 1.00 52.72 291 ASP A CA 1
ATOM 2350 C C . ASP A 1 291 ? 14.740 15.863 -27.868 1.00 52.72 291 ASP A C 1
ATOM 2352 O O . ASP A 1 291 ? 13.579 15.457 -27.841 1.00 52.72 291 ASP A O 1
ATOM 2356 N N . ASP A 1 292 ? 15.612 15.473 -28.810 1.00 56.91 292 ASP A N 1
ATOM 2357 C CA . ASP A 1 292 ? 15.290 14.638 -29.982 1.00 56.91 292 ASP A CA 1
ATOM 2358 C C . ASP A 1 292 ? 15.769 13.177 -29.873 1.00 56.91 292 ASP A C 1
ATOM 2360 O O . ASP A 1 292 ? 15.562 12.384 -30.799 1.00 56.91 292 ASP A O 1
ATOM 2364 N N . VAL A 1 293 ? 16.399 12.774 -28.762 1.00 61.19 293 VAL A N 1
ATOM 2365 C CA . VAL A 1 293 ? 16.907 11.402 -28.600 1.00 61.19 293 VAL A CA 1
ATOM 2366 C C . VAL A 1 293 ? 16.351 10.706 -27.359 1.00 61.19 293 VAL A C 1
ATOM 2368 O O . VAL A 1 293 ? 16.692 11.000 -26.219 1.00 61.19 293 VAL A O 1
ATOM 2371 N N . GLY A 1 294 ? 15.530 9.679 -27.584 1.00 68.00 294 GLY A N 1
ATOM 2372 C CA . GLY A 1 294 ? 15.034 8.779 -26.538 1.00 68.00 294 GLY A CA 1
ATOM 2373 C C . GLY A 1 294 ? 16.072 7.805 -25.986 1.00 68.00 294 GLY A C 1
ATOM 2374 O O . GLY A 1 294 ? 15.690 6.738 -25.516 1.00 68.00 294 GLY A O 1
ATOM 2375 N N . TRP A 1 295 ? 17.371 8.104 -26.080 1.00 74.75 295 TRP A N 1
ATOM 2376 C CA . TRP A 1 295 ? 18.442 7.206 -25.649 1.00 74.75 295 TRP A CA 1
ATOM 2377 C C . TRP A 1 295 ? 19.677 7.937 -25.107 1.00 74.75 295 TRP A C 1
ATOM 2379 O O . TRP A 1 295 ? 19.968 9.056 -25.515 1.00 74.75 295 TRP A O 1
ATOM 2389 N N . VAL A 1 296 ? 20.432 7.276 -24.222 1.00 76.06 296 VAL A N 1
ATOM 2390 C CA . VAL A 1 296 ? 21.681 7.772 -23.607 1.00 76.06 296 VAL A CA 1
ATOM 2391 C C . VAL A 1 296 ? 22.788 6.720 -23.633 1.00 76.06 296 VAL A C 1
ATOM 2393 O O . VAL A 1 296 ? 22.510 5.520 -23.637 1.00 76.06 296 VAL A O 1
ATOM 2396 N N . LYS A 1 297 ? 24.059 7.144 -23.632 1.00 76.50 297 LYS A N 1
ATOM 2397 C CA . LYS A 1 297 ? 25.206 6.235 -23.458 1.00 76.50 297 LYS A CA 1
ATOM 2398 C C . LYS A 1 297 ? 25.419 5.971 -21.966 1.00 76.50 297 LYS A C 1
ATOM 2400 O O . LYS A 1 297 ? 25.705 6.901 -21.222 1.00 76.50 297 LYS A O 1
ATOM 2405 N N . VAL A 1 298 ? 25.341 4.714 -21.532 1.00 75.38 298 VAL A N 1
ATOM 2406 C CA . VAL A 1 298 ? 25.649 4.317 -20.145 1.00 75.38 298 VAL A CA 1
ATOM 2407 C C . VAL A 1 298 ? 26.820 3.342 -20.088 1.00 75.38 298 VAL A C 1
ATOM 2409 O O . VAL A 1 298 ? 27.147 2.660 -21.065 1.00 75.38 298 VAL A O 1
ATOM 2412 N N . HIS A 1 299 ? 27.474 3.287 -18.930 1.00 76.69 299 HIS A N 1
ATOM 2413 C CA . HIS A 1 299 ? 28.602 2.392 -18.695 1.00 76.69 299 HIS A CA 1
ATOM 2414 C C . HIS A 1 299 ? 28.153 0.913 -18.711 1.00 76.69 299 HIS A C 1
ATOM 2416 O O . HIS A 1 299 ? 27.083 0.606 -18.187 1.00 76.69 299 HIS A O 1
ATOM 2422 N N . PRO A 1 300 ? 28.950 -0.049 -19.219 1.00 74.94 300 PRO A N 1
ATOM 2423 C CA . PRO A 1 300 ? 28.567 -1.469 -19.247 1.00 74.94 300 PRO A CA 1
ATOM 2424 C C . PRO A 1 300 ? 28.292 -2.114 -17.875 1.00 74.94 300 PRO A C 1
ATOM 2426 O O . PRO A 1 300 ? 27.692 -3.189 -17.798 1.00 74.94 300 PRO A O 1
ATOM 2429 N N . SER A 1 301 ? 28.698 -1.487 -16.767 1.00 70.12 301 SER A N 1
ATOM 2430 C CA . SER A 1 301 ? 28.279 -1.936 -15.428 1.00 70.12 301 SER A CA 1
ATOM 2431 C C . SER A 1 301 ? 26.770 -1.770 -15.191 1.00 70.12 301 SER A C 1
ATOM 2433 O O . SER A 1 301 ? 26.219 -2.476 -14.349 1.00 70.12 301 SER A O 1
ATOM 2435 N N . TRP A 1 302 ? 26.087 -0.931 -15.978 1.00 72.56 302 TRP A N 1
ATOM 2436 C CA . TRP A 1 302 ? 24.645 -0.670 -15.906 1.00 72.56 302 TRP A CA 1
ATOM 2437 C C . TRP A 1 302 ? 23.780 -1.686 -16.679 1.00 72.56 302 TRP A C 1
ATOM 2439 O O . TRP A 1 302 ? 22.575 -1.510 -16.813 1.00 72.56 302 TRP A O 1
ATOM 2449 N N . ILE A 1 303 ? 24.355 -2.796 -17.160 1.00 71.50 303 ILE A N 1
ATOM 2450 C CA . ILE A 1 303 ? 23.614 -3.858 -17.880 1.00 71.50 303 ILE A CA 1
ATOM 2451 C C . ILE A 1 303 ? 22.760 -4.728 -16.920 1.00 71.50 303 ILE A C 1
ATOM 2453 O O . ILE A 1 303 ? 22.028 -5.621 -17.341 1.00 71.50 303 ILE A O 1
ATOM 2457 N N . GLY A 1 304 ? 22.862 -4.509 -15.605 1.00 67.62 304 GLY A N 1
ATOM 2458 C CA . GLY A 1 304 ? 22.246 -5.347 -14.576 1.00 67.62 304 GLY A CA 1
ATOM 2459 C C . GLY A 1 304 ? 20.959 -4.793 -13.962 1.00 67.62 304 GLY A C 1
ATOM 2460 O O . GLY A 1 304 ? 20.631 -3.620 -14.078 1.00 67.62 304 GLY A O 1
ATOM 2461 N N . TYR A 1 305 ? 20.269 -5.654 -13.210 1.00 64.12 305 TYR A N 1
ATOM 2462 C CA . TYR A 1 305 ? 19.080 -5.305 -12.420 1.00 64.12 305 TYR A CA 1
ATOM 2463 C C . TYR A 1 305 ? 19.283 -4.107 -11.480 1.00 64.12 305 TYR A C 1
ATOM 2465 O O . TYR A 1 305 ? 18.364 -3.316 -11.308 1.00 64.12 305 TYR A O 1
ATOM 2473 N N . SER A 1 306 ? 20.483 -3.951 -10.907 1.00 65.00 306 SER A N 1
ATOM 2474 C CA . SER A 1 306 ? 20.817 -2.831 -10.019 1.00 65.00 306 SER A CA 1
ATOM 2475 C C . SER A 1 306 ? 20.647 -1.470 -10.694 1.00 65.00 306 SER A C 1
ATOM 2477 O O . SER A 1 306 ? 20.153 -0.552 -10.058 1.00 65.00 306 SER A O 1
ATOM 2479 N N . ALA A 1 307 ? 20.951 -1.359 -11.990 1.00 70.19 307 ALA A N 1
ATOM 2480 C CA . ALA A 1 307 ? 20.732 -0.121 -12.734 1.00 70.19 307 ALA A CA 1
ATOM 2481 C C . ALA A 1 307 ? 19.237 0.209 -12.855 1.00 70.19 307 ALA A C 1
ATOM 2483 O O . ALA A 1 307 ? 18.833 1.348 -12.667 1.00 70.19 307 ALA A O 1
ATOM 2484 N N . TYR A 1 308 ? 18.385 -0.791 -13.106 1.00 70.69 308 TYR A N 1
ATOM 2485 C CA . TYR A 1 308 ? 16.934 -0.578 -13.161 1.00 70.69 308 TYR A CA 1
ATOM 2486 C C . TYR A 1 308 ? 16.317 -0.238 -11.802 1.00 70.69 308 TYR A C 1
ATOM 2488 O O . TYR A 1 308 ? 15.261 0.388 -11.783 1.00 70.69 308 TYR A O 1
ATOM 2496 N N . LEU A 1 309 ? 16.944 -0.658 -10.697 1.00 66.44 309 LEU A N 1
ATOM 2497 C CA . LEU A 1 309 ? 16.576 -0.219 -9.349 1.00 66.44 309 LEU A CA 1
ATOM 2498 C C . LEU A 1 309 ? 16.996 1.234 -9.103 1.00 66.44 309 LEU A C 1
ATOM 2500 O O . LEU A 1 309 ? 16.196 2.007 -8.593 1.00 66.44 309 LEU A O 1
ATOM 2504 N N . GLU A 1 310 ? 18.204 1.632 -9.507 1.00 67.69 310 GLU A N 1
ATOM 2505 C CA . GLU A 1 310 ? 18.656 3.030 -9.402 1.00 67.69 310 GLU A CA 1
ATOM 2506 C C . GLU A 1 310 ? 17.789 3.987 -10.235 1.00 67.69 310 GLU A C 1
ATOM 2508 O O . GLU A 1 310 ? 17.597 5.136 -9.857 1.00 67.69 310 GLU A O 1
ATOM 2513 N N . MET A 1 311 ? 17.214 3.501 -11.338 1.00 68.56 311 MET A N 1
ATOM 2514 C CA . MET A 1 311 ? 16.268 4.252 -12.172 1.00 68.56 311 MET A CA 1
ATOM 2515 C C . MET A 1 311 ? 14.806 4.154 -11.716 1.00 68.56 311 MET A C 1
ATOM 2517 O O . MET A 1 311 ? 13.936 4.773 -12.326 1.00 68.56 311 MET A O 1
ATOM 2521 N N . SER A 1 312 ? 14.505 3.354 -10.693 1.00 63.09 312 SER A N 1
ATOM 2522 C CA . SER A 1 312 ? 13.139 3.152 -10.211 1.00 63.09 312 SER A CA 1
ATOM 2523 C C . SER A 1 312 ? 12.716 4.272 -9.250 1.00 63.09 312 SER A C 1
ATOM 2525 O O . SER A 1 312 ? 13.494 4.692 -8.400 1.00 63.09 312 SER A O 1
ATOM 2527 N N . GLY A 1 313 ? 11.478 4.762 -9.374 1.00 54.59 313 GLY A N 1
ATOM 2528 C CA . GLY A 1 313 ? 10.874 5.695 -8.412 1.00 54.59 313 GLY A CA 1
ATOM 2529 C C . GLY A 1 313 ? 11.161 7.190 -8.611 1.00 54.59 313 GLY A C 1
ATOM 2530 O O . GLY A 1 313 ? 10.434 8.001 -8.041 1.00 54.59 313 GLY A O 1
ATOM 2531 N N . ASP A 1 314 ? 12.129 7.582 -9.447 1.00 55.28 314 ASP A N 1
ATOM 2532 C CA . ASP A 1 314 ? 12.403 8.994 -9.747 1.00 55.28 314 ASP A CA 1
ATOM 2533 C C . ASP A 1 314 ? 12.411 9.264 -11.263 1.00 55.28 314 ASP A C 1
ATOM 2535 O O . ASP A 1 314 ? 13.329 8.899 -12.000 1.00 55.28 314 ASP A O 1
ATOM 2539 N N . LEU A 1 315 ? 11.361 9.948 -11.731 1.00 50.16 315 LEU A N 1
ATOM 2540 C CA . LEU A 1 315 ? 11.201 10.383 -13.124 1.00 50.16 315 LEU A CA 1
ATOM 2541 C C . LEU A 1 315 ? 12.301 11.367 -13.569 1.00 50.16 315 LEU A C 1
ATOM 2543 O O . LEU A 1 315 ? 12.502 11.546 -14.772 1.00 50.16 315 LEU A O 1
ATOM 2547 N N . ASN A 1 316 ? 13.027 11.976 -12.624 1.00 52.09 316 ASN A N 1
ATOM 2548 C CA . ASN A 1 316 ? 14.152 12.872 -12.885 1.00 52.09 316 ASN A CA 1
ATOM 2549 C C . ASN A 1 316 ? 15.494 12.141 -12.986 1.00 52.09 316 ASN A C 1
ATOM 2551 O O . ASN A 1 316 ? 16.498 12.777 -13.325 1.00 52.09 316 ASN A O 1
ATOM 2555 N N . VAL A 1 317 ? 15.542 10.819 -12.763 1.00 59.53 317 VAL A N 1
ATOM 2556 C CA . VAL A 1 317 ? 16.769 10.048 -12.999 1.00 59.53 317 VAL A CA 1
ATOM 2557 C C . VAL A 1 317 ? 17.179 10.182 -14.452 1.00 59.53 317 VAL A C 1
ATOM 2559 O O . VAL A 1 317 ? 18.355 10.407 -14.695 1.00 59.53 317 VAL A O 1
ATOM 2562 N N . TRP A 1 318 ? 16.233 10.150 -15.400 1.00 58.53 318 TRP A N 1
ATOM 2563 C CA . TRP A 1 318 ? 16.534 10.306 -16.824 1.00 58.53 318 TRP A CA 1
ATOM 2564 C C . TRP A 1 318 ? 17.294 11.614 -17.116 1.00 58.53 318 TRP A C 1
ATOM 2566 O O . TRP A 1 318 ? 18.431 11.500 -17.548 1.00 58.53 318 TRP A O 1
ATOM 2576 N N . PRO A 1 319 ? 16.795 12.824 -16.789 1.00 54.69 319 PRO A N 1
ATOM 2577 C CA . PRO A 1 319 ? 17.580 14.063 -16.868 1.00 54.69 319 PRO A CA 1
ATOM 2578 C C . PRO A 1 319 ? 18.908 14.056 -16.095 1.00 54.69 319 PRO A C 1
ATOM 2580 O O . PRO A 1 319 ? 19.860 14.704 -16.512 1.00 54.69 319 PRO A O 1
ATOM 2583 N N . THR A 1 320 ? 18.987 13.343 -14.967 1.00 54.75 320 THR A N 1
ATOM 2584 C CA . THR A 1 320 ? 20.184 13.317 -14.104 1.00 54.75 320 THR A CA 1
ATOM 2585 C C . THR A 1 320 ? 21.290 12.414 -14.661 1.00 54.75 320 THR A C 1
ATOM 2587 O O . THR A 1 320 ? 22.474 12.728 -14.541 1.00 54.75 320 THR A O 1
ATOM 2590 N N . ILE A 1 321 ? 20.920 11.294 -15.287 1.00 54.25 321 ILE A N 1
ATOM 2591 C CA . ILE A 1 321 ? 21.840 10.396 -15.998 1.00 54.25 321 ILE A CA 1
ATOM 2592 C C . ILE A 1 321 ? 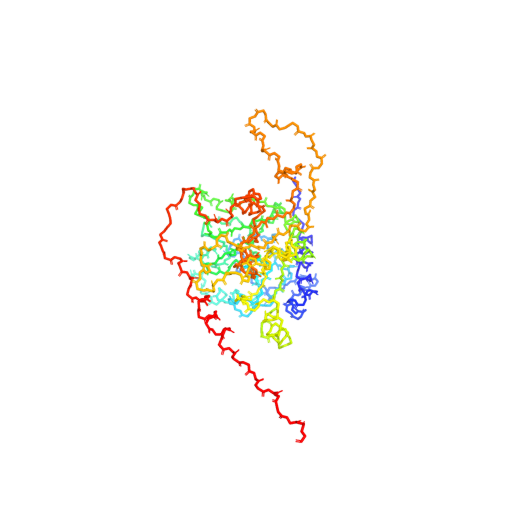22.034 10.822 -17.449 1.00 54.25 321 ILE A C 1
ATOM 2594 O O . ILE A 1 321 ? 22.923 10.300 -18.108 1.00 54.25 321 ILE A O 1
ATOM 2598 N N . TYR A 1 322 ? 21.211 11.730 -17.967 1.00 49.62 322 TYR A N 1
ATOM 2599 C CA . TYR A 1 322 ? 21.332 12.258 -19.312 1.00 49.62 322 TYR A CA 1
ATOM 2600 C C . TYR A 1 322 ? 22.460 13.293 -19.333 1.00 49.62 322 TYR A C 1
ATOM 2602 O O . TYR A 1 322 ? 22.333 14.420 -18.870 1.00 49.62 322 TYR A O 1
ATOM 2610 N N . SER A 1 323 ? 23.610 12.877 -19.854 1.00 49.88 323 SER A N 1
ATOM 2611 C CA . SER A 1 323 ? 24.659 13.779 -20.321 1.00 49.88 323 SER A CA 1
ATOM 2612 C C . SER A 1 323 ? 24.634 13.742 -21.846 1.00 49.88 323 SER A C 1
ATOM 2614 O O . SER A 1 323 ? 24.556 12.654 -22.419 1.00 49.88 323 SER A O 1
ATOM 2616 N N . VAL A 1 324 ? 24.674 14.920 -22.479 1.00 43.41 324 VAL A N 1
ATOM 2617 C CA . VAL A 1 324 ? 24.729 15.157 -23.936 1.00 43.41 324 VAL A CA 1
ATOM 2618 C C . VAL A 1 324 ? 25.472 14.026 -24.678 1.00 43.41 324 VAL A C 1
ATOM 2620 O O . VAL A 1 324 ? 26.521 13.610 -24.185 1.00 43.41 324 VAL A O 1
ATOM 2623 N N . PRO A 1 325 ? 25.042 13.571 -25.878 1.00 43.06 325 PRO A N 1
ATOM 2624 C CA . PRO A 1 325 ? 25.601 12.411 -26.603 1.00 43.06 325 PRO A CA 1
ATOM 2625 C C . PRO A 1 325 ? 27.118 12.387 -26.920 1.00 43.06 325 PRO A C 1
ATOM 2627 O O . PRO A 1 325 ? 27.581 11.498 -27.636 1.00 43.06 325 PRO A O 1
ATOM 2630 N N . GLN A 1 326 ? 27.920 13.312 -26.389 1.00 40.59 326 GLN A N 1
ATOM 2631 C CA . GLN A 1 326 ? 29.382 13.341 -26.478 1.00 40.59 326 GLN A CA 1
ATOM 2632 C C . GLN A 1 326 ? 30.109 13.442 -25.119 1.00 40.59 326 GLN A C 1
ATOM 2634 O O . GLN A 1 326 ? 31.341 13.376 -25.094 1.00 40.59 326 GLN A O 1
ATOM 2639 N N . THR A 1 327 ? 29.406 13.558 -23.986 1.00 43.97 327 THR A N 1
ATOM 2640 C CA . THR A 1 327 ? 30.016 13.620 -22.648 1.00 43.97 327 THR A CA 1
ATOM 2641 C C . THR A 1 327 ? 29.436 12.568 -21.703 1.00 43.97 327 THR A C 1
ATOM 2643 O O . THR A 1 327 ? 28.264 12.227 -21.740 1.00 43.97 327 THR A O 1
ATOM 2646 N N . TRP A 1 328 ? 30.323 11.981 -20.900 1.00 42.78 328 TRP A N 1
ATOM 2647 C CA . TRP A 1 328 ? 30.096 10.772 -20.108 1.00 42.78 328 TRP A CA 1
ATOM 2648 C C . TRP A 1 328 ? 29.154 10.994 -18.927 1.00 42.78 328 TRP A C 1
ATOM 2650 O O . TRP A 1 328 ? 29.351 11.936 -18.161 1.00 42.78 328 TRP A O 1
ATOM 2660 N N . CYS A 1 329 ? 28.255 10.040 -18.697 1.00 39.50 329 CYS A N 1
ATOM 2661 C CA . CYS A 1 329 ? 27.467 9.952 -17.476 1.00 39.50 329 CYS A CA 1
ATOM 2662 C C . CYS A 1 329 ? 28.301 9.247 -16.395 1.00 39.50 329 CYS A C 1
ATOM 2664 O O . CYS A 1 329 ? 28.506 8.034 -16.443 1.00 39.50 329 CYS A O 1
ATOM 2666 N N . TYR A 1 330 ? 28.798 10.002 -15.418 1.00 38.09 330 TYR A N 1
ATOM 2667 C CA . TYR A 1 330 ? 29.144 9.464 -14.104 1.00 38.09 330 TYR A CA 1
ATOM 2668 C C . TYR A 1 330 ? 28.460 10.352 -13.072 1.00 38.09 330 TYR A C 1
ATOM 2670 O O . TYR A 1 330 ? 28.676 11.565 -13.056 1.00 38.09 330 TYR A O 1
ATOM 2678 N N . GLY A 1 331 ? 27.626 9.756 -12.220 1.00 39.97 331 GLY A N 1
ATOM 2679 C CA . GLY A 1 331 ? 27.115 10.419 -11.028 1.00 39.97 331 GLY A CA 1
ATOM 2680 C C . GLY A 1 331 ? 28.276 10.675 -10.078 1.00 39.97 331 GLY A C 1
ATOM 2681 O O . GLY A 1 331 ? 28.641 9.792 -9.320 1.00 39.97 331 GLY A O 1
ATOM 2682 N N . HIS A 1 332 ? 28.919 11.830 -10.224 1.00 35.81 332 HIS A N 1
ATOM 2683 C CA . HIS A 1 332 ? 29.760 12.532 -9.254 1.00 35.81 332 HIS A CA 1
ATOM 2684 C C . HIS A 1 332 ? 30.357 13.747 -9.979 1.00 35.81 332 HIS A C 1
ATOM 2686 O O . HIS A 1 332 ? 31.402 13.636 -10.609 1.00 35.81 332 HIS A O 1
ATOM 2692 N N . ASP A 1 333 ? 29.663 14.887 -9.967 1.00 32.44 333 ASP A N 1
ATOM 2693 C CA . ASP A 1 333 ? 30.137 16.072 -9.239 1.00 32.44 333 ASP A CA 1
ATOM 2694 C C . ASP A 1 333 ? 29.226 17.282 -9.482 1.00 32.44 333 ASP A C 1
ATOM 2696 O O . ASP A 1 333 ? 29.104 17.776 -10.606 1.00 32.44 333 ASP A O 1
ATOM 2700 N N . LYS A 1 334 ? 28.646 17.792 -8.391 1.00 31.41 334 LYS A N 1
ATOM 2701 C CA . LYS A 1 334 ? 28.782 19.186 -7.940 1.00 31.41 334 LYS A CA 1
ATOM 2702 C C . LYS A 1 334 ? 28.114 19.307 -6.561 1.00 31.41 334 LYS A C 1
ATOM 2704 O O . LYS A 1 334 ? 26.896 19.368 -6.463 1.00 31.41 334 LYS A O 1
ATOM 2709 N N . ASN A 1 335 ? 28.938 19.390 -5.511 1.00 31.02 335 ASN A N 1
ATOM 2710 C CA . ASN A 1 335 ? 28.597 19.797 -4.132 1.00 31.02 335 ASN A CA 1
ATOM 2711 C C . ASN A 1 335 ? 27.854 18.814 -3.199 1.00 31.02 335 ASN A C 1
ATOM 2713 O O . ASN A 1 335 ? 26.836 19.178 -2.615 1.00 31.02 335 ASN A O 1
ATOM 2717 N N . SER A 1 336 ? 28.431 17.656 -2.867 1.00 31.17 336 SER A N 1
ATOM 2718 C CA . SER A 1 336 ? 28.066 17.007 -1.593 1.00 31.17 336 SER A CA 1
ATOM 2719 C C . SER A 1 336 ? 29.224 16.228 -0.972 1.00 31.17 336 SER A C 1
ATOM 2721 O O . SER A 1 336 ? 29.655 15.202 -1.493 1.00 31.17 336 SER A O 1
ATOM 2723 N N . ASN A 1 337 ? 29.703 16.717 0.173 1.00 30.38 337 ASN A N 1
ATOM 2724 C CA . ASN A 1 337 ? 30.544 15.969 1.103 1.00 30.38 337 ASN A CA 1
ATOM 2725 C C . ASN A 1 337 ? 29.748 14.770 1.645 1.00 30.38 337 ASN A C 1
ATOM 2727 O O . ASN A 1 337 ? 28.880 14.961 2.493 1.00 30.38 337 ASN A O 1
ATOM 2731 N N . LEU A 1 338 ? 30.060 13.552 1.205 1.00 28.19 338 LEU A N 1
ATOM 2732 C CA . LEU A 1 338 ? 29.641 12.321 1.882 1.00 28.19 338 LEU A CA 1
ATOM 2733 C C . LEU A 1 338 ? 30.874 11.448 2.186 1.00 28.19 338 LEU A C 1
ATOM 2735 O O . LEU A 1 338 ? 31.808 11.417 1.379 1.00 28.19 338 LEU A O 1
ATOM 2739 N N . PRO A 1 339 ? 30.928 10.796 3.365 1.00 26.80 339 PRO A N 1
ATOM 2740 C CA . PRO A 1 339 ? 32.118 10.099 3.844 1.00 26.80 339 PRO A CA 1
ATOM 2741 C C . PRO A 1 339 ? 32.351 8.734 3.157 1.00 26.80 339 PRO A C 1
ATOM 2743 O O . PRO A 1 339 ? 31.416 8.139 2.623 1.00 26.80 339 PRO A O 1
ATOM 2746 N N . PRO A 1 340 ? 33.589 8.199 3.195 1.00 28.17 340 PRO A N 1
ATOM 2747 C CA . PRO A 1 340 ? 34.084 7.161 2.276 1.00 28.17 340 PRO A CA 1
ATOM 2748 C C . PRO A 1 340 ? 33.606 5.720 2.541 1.00 28.17 340 PRO A C 1
ATOM 2750 O O . PRO A 1 340 ? 34.185 4.781 1.999 1.00 28.17 340 PRO A O 1
ATOM 2753 N N . GLU A 1 341 ? 32.591 5.496 3.375 1.00 30.77 341 GLU A N 1
ATOM 2754 C CA . GLU A 1 341 ? 32.271 4.150 3.886 1.00 30.77 341 GLU A CA 1
ATOM 2755 C C . GLU A 1 341 ? 31.230 3.362 3.063 1.00 30.77 341 GLU A C 1
ATOM 2757 O O . GLU A 1 341 ? 30.837 2.268 3.453 1.00 30.77 341 GLU A O 1
ATOM 2762 N N . LEU A 1 342 ? 30.843 3.836 1.873 1.00 30.33 342 LEU A N 1
ATOM 2763 C CA . LEU A 1 342 ? 29.910 3.136 0.965 1.00 30.33 342 LEU A CA 1
ATOM 2764 C C . LEU A 1 342 ? 30.581 2.430 -0.232 1.00 30.33 342 LEU A C 1
ATOM 2766 O O . LEU A 1 342 ? 29.941 2.139 -1.241 1.00 30.33 342 LEU A O 1
ATOM 2770 N N . ALA A 1 343 ? 31.867 2.090 -0.128 1.00 33.16 343 ALA A N 1
ATOM 2771 C CA . ALA A 1 343 ? 32.575 1.323 -1.153 1.00 33.16 343 ALA A CA 1
ATOM 2772 C C . ALA A 1 343 ? 32.242 -0.185 -1.094 1.00 33.16 343 ALA A C 1
ATOM 2774 O O . ALA A 1 343 ? 33.052 -1.003 -0.657 1.00 33.16 343 ALA A O 1
ATOM 2775 N N . VAL A 1 344 ? 31.064 -0.589 -1.580 1.00 31.44 344 VAL A N 1
ATOM 2776 C CA . VAL A 1 344 ? 30.770 -2.004 -1.882 1.00 31.44 344 VAL A CA 1
ATOM 2777 C C . VAL A 1 344 ? 31.138 -2.298 -3.342 1.00 31.44 344 VAL A C 1
ATOM 2779 O O . VAL A 1 344 ? 30.295 -2.544 -4.195 1.00 31.44 344 VAL A O 1
ATOM 2782 N N . THR A 1 345 ? 32.439 -2.281 -3.636 1.00 31.81 345 THR A N 1
ATOM 2783 C CA . THR A 1 345 ? 33.025 -2.640 -4.948 1.00 31.81 345 THR A CA 1
ATOM 2784 C C . THR A 1 345 ? 33.876 -3.914 -4.898 1.00 31.81 345 THR A C 1
ATOM 2786 O O . THR A 1 345 ? 34.570 -4.237 -5.856 1.00 31.81 345 THR A O 1
ATOM 2789 N N . LEU A 1 346 ? 33.797 -4.700 -3.817 1.00 27.12 346 LEU A N 1
ATOM 2790 C CA . LEU A 1 346 ? 34.522 -5.977 -3.699 1.00 27.12 346 LEU A CA 1
ATOM 2791 C C . LEU A 1 346 ? 33.754 -7.191 -4.257 1.00 27.12 346 LEU A C 1
ATOM 2793 O O . LEU A 1 346 ? 34.375 -8.120 -4.770 1.00 27.12 346 LEU A O 1
ATOM 2797 N N . SER A 1 347 ? 32.415 -7.177 -4.249 1.00 35.47 347 SER A N 1
ATOM 2798 C CA . SER A 1 347 ? 31.608 -8.312 -4.742 1.00 35.47 347 SER A CA 1
ATOM 2799 C C . SER A 1 347 ? 31.692 -8.509 -6.261 1.00 35.47 347 SER A C 1
ATOM 2801 O O . SER A 1 347 ? 31.552 -9.633 -6.743 1.00 35.47 347 SER A O 1
ATOM 2803 N N . ALA A 1 348 ? 31.901 -7.435 -7.028 1.00 33.12 348 ALA A N 1
ATOM 2804 C CA . ALA A 1 348 ? 32.004 -7.505 -8.487 1.00 33.12 348 ALA A CA 1
ATOM 2805 C C . ALA A 1 348 ? 33.350 -8.103 -8.941 1.00 33.12 348 ALA A C 1
ATOM 2807 O O . ALA A 1 348 ? 33.414 -8.813 -9.945 1.00 33.12 348 ALA A O 1
ATOM 2808 N N . TYR A 1 349 ? 34.408 -7.876 -8.158 1.00 33.09 349 TYR A N 1
ATOM 2809 C CA . TYR A 1 349 ? 35.777 -8.286 -8.467 1.00 33.09 349 TYR A CA 1
ATOM 2810 C C . TYR A 1 349 ? 35.985 -9.809 -8.351 1.00 33.09 349 TYR A C 1
ATOM 2812 O O . TYR A 1 349 ? 36.542 -10.443 -9.250 1.00 33.09 349 TYR A O 1
ATOM 2820 N N . GLU A 1 350 ? 35.463 -10.448 -7.296 1.00 33.91 350 GLU A N 1
ATOM 2821 C CA . GLU A 1 350 ? 35.563 -11.911 -7.137 1.00 33.91 350 GLU A CA 1
ATOM 2822 C C . GLU A 1 350 ? 34.702 -12.689 -8.149 1.00 33.91 350 GLU A C 1
ATOM 2824 O O . GLU A 1 350 ? 35.055 -13.805 -8.549 1.00 33.91 350 GLU A O 1
ATOM 2829 N N . ALA A 1 351 ? 33.598 -12.090 -8.608 1.00 38.59 351 ALA A N 1
ATOM 2830 C CA . ALA A 1 351 ? 32.720 -12.665 -9.623 1.00 38.59 351 ALA A CA 1
ATOM 2831 C C . ALA A 1 351 ? 33.367 -12.669 -11.022 1.00 38.59 351 ALA A C 1
ATOM 2833 O O . ALA A 1 351 ? 33.279 -13.672 -11.735 1.00 38.59 351 ALA A O 1
ATOM 2834 N N . LEU A 1 352 ? 34.086 -11.598 -11.387 1.00 35.53 352 LEU A N 1
ATOM 2835 C CA . LEU A 1 352 ? 34.838 -11.507 -12.647 1.00 35.53 352 LEU A CA 1
ATOM 2836 C C . LEU A 1 352 ? 35.977 -12.533 -12.707 1.00 35.53 352 LEU A C 1
ATOM 2838 O O . LEU A 1 352 ? 36.137 -13.230 -13.711 1.00 35.53 352 LEU A O 1
ATOM 2842 N N . ARG A 1 353 ? 36.690 -12.738 -11.595 1.00 34.66 353 ARG A N 1
ATOM 2843 C CA . ARG A 1 353 ? 37.774 -13.729 -11.503 1.00 34.66 353 ARG A CA 1
ATOM 2844 C C . ARG A 1 353 ? 37.302 -15.178 -11.710 1.00 34.66 353 ARG A C 1
ATOM 2846 O O . ARG A 1 353 ? 38.068 -16.002 -12.208 1.00 34.66 353 ARG A O 1
ATOM 2853 N N . ARG A 1 354 ? 36.054 -15.511 -11.348 1.00 37.44 354 ARG A N 1
ATOM 2854 C CA . ARG A 1 354 ? 35.479 -16.858 -11.555 1.00 37.44 354 ARG A CA 1
ATOM 2855 C C . ARG A 1 354 ? 34.974 -17.086 -12.981 1.00 37.44 354 ARG A C 1
ATOM 2857 O O . ARG A 1 354 ? 35.093 -18.205 -13.474 1.00 37.44 354 ARG A O 1
ATOM 2864 N N . ALA A 1 355 ? 34.460 -16.054 -13.649 1.00 38.53 355 ALA A N 1
ATOM 2865 C CA . ALA A 1 355 ? 33.906 -16.166 -15.001 1.00 38.53 355 ALA A CA 1
ATOM 2866 C C . ALA A 1 355 ? 34.976 -16.444 -16.076 1.00 38.53 355 ALA A C 1
ATOM 2868 O O . ALA A 1 355 ? 34.738 -17.235 -16.984 1.00 38.53 355 ALA A O 1
ATOM 2869 N N . PHE A 1 356 ? 36.177 -15.872 -15.941 1.00 37.19 356 PHE A N 1
ATOM 2870 C CA . PHE A 1 356 ? 37.261 -16.033 -16.924 1.00 37.19 356 PHE A CA 1
ATOM 2871 C C . PHE A 1 356 ? 38.179 -17.249 -16.680 1.00 37.19 356 PHE A C 1
ATOM 2873 O O . PHE A 1 356 ? 39.140 -17.459 -17.417 1.00 37.19 356 PHE A O 1
ATOM 2880 N N . SER A 1 357 ? 37.895 -18.087 -15.671 1.00 33.34 357 SER A N 1
ATOM 2881 C CA . SER A 1 357 ? 38.719 -19.267 -15.337 1.00 33.34 357 SER A CA 1
ATOM 2882 C C . SER A 1 357 ? 38.222 -20.590 -15.949 1.00 33.34 357 SER A C 1
ATOM 2884 O O . SER A 1 357 ? 38.852 -21.633 -15.766 1.00 33.34 357 SER A O 1
ATOM 2886 N N . ILE A 1 358 ? 37.128 -20.586 -16.719 1.00 32.53 358 ILE A N 1
ATOM 2887 C CA . ILE A 1 358 ? 36.648 -21.788 -17.419 1.00 32.53 358 ILE A CA 1
ATOM 2888 C C . ILE A 1 358 ? 37.438 -21.949 -18.729 1.00 32.53 358 ILE A C 1
ATOM 2890 O O . ILE A 1 358 ? 37.067 -21.411 -19.768 1.00 32.53 358 ILE A O 1
ATOM 2894 N N . ARG A 1 359 ? 38.561 -22.678 -18.667 1.00 32.78 359 ARG A N 1
ATOM 2895 C CA . ARG A 1 359 ? 39.289 -23.166 -19.852 1.00 32.78 359 ARG A CA 1
ATOM 2896 C C . ARG A 1 359 ? 38.513 -24.294 -20.547 1.00 32.78 359 ARG A C 1
ATOM 2898 O O . ARG A 1 359 ? 37.868 -25.108 -19.892 1.00 32.78 359 ARG A O 1
ATOM 2905 N N . GLU A 1 360 ? 38.621 -24.310 -21.873 1.00 30.48 360 GLU A N 1
ATOM 2906 C CA . GLU A 1 360 ? 37.927 -25.166 -22.845 1.00 30.48 360 GLU A CA 1
ATOM 2907 C C . GLU A 1 360 ? 37.880 -26.674 -22.507 1.00 30.48 360 GLU A C 1
ATOM 2909 O O . GLU A 1 360 ? 38.888 -27.249 -22.083 1.00 30.48 360 GLU A O 1
ATOM 2914 N N . PRO A 1 361 ? 36.761 -27.373 -22.788 1.00 32.56 361 PRO A N 1
ATOM 2915 C CA . PRO A 1 361 ? 36.737 -28.828 -22.845 1.00 32.56 361 PRO A CA 1
ATOM 2916 C C . PRO A 1 361 ? 37.309 -29.331 -24.184 1.00 32.56 361 PRO A C 1
ATOM 2918 O O . PRO A 1 361 ? 36.714 -29.138 -25.243 1.00 32.56 361 PRO A O 1
ATOM 2921 N N . ASN A 1 362 ? 38.439 -30.041 -24.120 1.00 33.50 362 ASN A N 1
ATOM 2922 C CA . ASN A 1 362 ? 38.993 -30.838 -25.218 1.00 33.50 362 ASN A CA 1
ATOM 2923 C C . ASN A 1 362 ? 37.984 -31.901 -25.696 1.00 33.50 362 ASN A C 1
ATOM 2925 O O . ASN A 1 362 ? 37.838 -32.937 -25.050 1.00 33.50 362 ASN A O 1
ATOM 2929 N N . TRP A 1 363 ? 37.364 -31.698 -26.859 1.00 33.59 363 TRP A N 1
ATOM 2930 C CA . TRP A 1 363 ? 36.642 -32.752 -27.584 1.00 33.59 363 TRP A CA 1
ATOM 2931 C C . TRP A 1 363 ? 36.944 -32.715 -29.082 1.00 33.59 363 TRP A C 1
ATOM 2933 O O . TRP A 1 363 ? 36.049 -32.508 -29.889 1.00 33.59 363 TRP A O 1
ATOM 2943 N N . LEU A 1 364 ? 38.200 -32.949 -29.468 1.00 32.78 364 LEU A N 1
ATOM 2944 C CA . LEU A 1 364 ? 38.550 -33.386 -30.825 1.00 32.78 364 LEU A CA 1
ATOM 2945 C C . LEU A 1 364 ? 39.775 -34.312 -30.787 1.00 32.78 364 LEU A C 1
ATOM 2947 O O . LEU A 1 364 ? 40.909 -33.906 -31.010 1.00 32.78 364 LEU A O 1
ATOM 2951 N N . SER A 1 365 ? 39.540 -35.593 -30.527 1.00 31.88 365 SER A N 1
ATOM 2952 C CA . SER A 1 365 ? 40.237 -36.670 -31.232 1.00 31.88 365 SER A CA 1
ATOM 2953 C C . SER A 1 365 ? 39.344 -37.901 -31.172 1.00 31.88 365 SER A C 1
ATOM 2955 O O . SER A 1 365 ? 38.935 -38.286 -30.085 1.00 31.88 365 SER A O 1
ATOM 2957 N N . HIS A 1 366 ? 38.946 -38.415 -32.338 1.00 32.66 366 HIS A N 1
ATOM 2958 C CA . HIS A 1 366 ? 38.724 -39.823 -32.702 1.00 32.66 366 HIS A CA 1
ATOM 2959 C C . HIS A 1 366 ? 37.976 -39.848 -34.045 1.00 32.66 366 HIS A C 1
ATOM 2961 O O . HIS A 1 366 ? 36.749 -39.827 -34.089 1.00 32.66 366 HIS A O 1
ATOM 2967 N N . SER A 1 367 ? 38.738 -39.898 -35.139 1.00 34.88 367 SER A N 1
ATOM 2968 C CA . SER A 1 367 ? 38.291 -40.437 -36.431 1.00 34.88 367 SER A CA 1
ATOM 2969 C C . SER A 1 367 ? 39.498 -40.676 -37.349 1.00 34.88 367 SER A C 1
ATOM 2971 O O . SER A 1 367 ? 39.829 -39.816 -38.163 1.00 34.88 367 SER A O 1
ATOM 2973 N N . HIS A 1 368 ? 40.206 -41.791 -37.139 1.00 36.81 368 HIS A N 1
ATOM 2974 C CA . HIS A 1 368 ? 40.454 -42.872 -38.111 1.00 36.81 368 HIS A CA 1
ATOM 2975 C C . HIS A 1 368 ? 41.532 -43.839 -37.624 1.00 36.81 368 HIS A C 1
ATOM 2977 O O . HIS A 1 368 ? 42.573 -43.361 -37.122 1.00 36.81 368 HIS A O 1
#

Organism: NCBI:txid40998

Foldseek 3Di:
DDFFDLVVLQVLQVVLVVLCVVLVAAPPVQKAFADPCFDDCQFAVVVLLVLLLADPLVVSSLRGHIFGDDQELDPQAASAAQKRFDRRTCNHHCVVVVPDDPVVNNVAACVRSVQDVDRFDDHNQKGWGIDGDDPDAAFTWIAGNGPQWTQGHGPPDPCVVVPRPSSVVGPTDHSVVVSVVSSVCVVLVLKRQQHDLVPPVSVVVCVVVCCVPFVPDPDDHYIARFCPSQKDKAQDPQQVVQVVPDDPVCQVDDPRHWIKIFGPPQDQPPDPDDDPPPDDQADDDPNAGLSRGRIATARPVCPHRVVRRVVGPDPCVCVQQDDPRPDHRDPDDDDDDDDDPPPPPPVVVVVVVVVPPDDDDDDDDDDD

Sequence (368 aa):
MPHFDRDKVVGLITAHYELLCSMAYVGRSEILYPPLGGWTEHDLDVGLLCRTGRSESVIDLLRHLPYIRSEGYGEDFFIGPLDTPFNYLRNGRLKHILDMPREELGQKTLGELRLMAFDEYAPPRLVTIATGPIGGGGSWWVLDTEESNIYLCNFWYDNDDVGDEKWKANNPESVEATFNAMREKLISLRWVPLPRTDHEEAAIWRAKASPKESPRANVWNGVQETARYEYFLQIDEEALNGINQIDVDDLPVTRQAHIKLIRADWQPTGKHGEAEENEKPYDEIDGSREDDVGWVKVHPSWIGYSAYLEMSGDLNVWPTIYSVPQTWCYGHDKNSNLPPELAVTLSAYEALRRAFSIREPNWLSHSH